Protein AF-A0A1Q8AJN5-F1 (afdb_monomer_lite)

pLDDT: mean 86.61, std 15.7, range [33.09, 98.5]

Foldseek 3Di:
DDDDDDDDDDDDDDDDDDDDDPDPPDPDPPPDPFDFQDDFDADQDPDFFKFKKWKAFLVCPDPPRIWIWIQTPSVRDTDTDPQRGWHQDPVQWIWTPDPPIAIAHPVQADDQWFQDPLLRHTHRHAPQQAEPNRQWGKFKAFDQVCQQWIKIWIAGPNHRDIDIDIDGADPQFSIWHFQGQYPQATWIFTHHPPFATWFIWGADHPPRDIDTQDTGGQFQGDDDQKTKHFDADPPAPAAAQAPPPGGAGFWIWIARSNPRDIFTQDGDHRWHKDFQAAAPVRFTWIKTHHNPPSLFIWIWGADGTPSPPIDTLDGRSKDWHDWDYAPQKTKTWIASDQQHWIAIWIAHPVPGIHGHHTDDPVHSRMTMTGRYYID

Structure (mmCIF, N/CA/C/O backbone):
data_AF-A0A1Q8AJN5-F1
#
_entry.id   AF-A0A1Q8AJN5-F1
#
loop_
_atom_site.group_PDB
_atom_site.id
_atom_site.type_symbol
_atom_site.label_atom_id
_atom_site.label_alt_id
_atom_site.label_comp_id
_atom_site.label_asym_id
_atom_site.label_entity_id
_atom_site.label_seq_id
_atom_site.pdbx_PDB_ins_code
_atom_site.Cartn_x
_atom_site.Cartn_y
_atom_site.Cartn_z
_atom_site.occupancy
_atom_site.B_iso_or_equiv
_atom_site.auth_seq_id
_atom_site.auth_comp_id
_atom_site.auth_asym_id
_atom_site.auth_atom_id
_atom_site.pdbx_PDB_model_num
ATOM 1 N N . MET A 1 1 ? 42.918 36.405 -14.622 1.00 39.34 1 MET A N 1
ATOM 2 C CA . MET A 1 1 ? 42.564 37.427 -15.635 1.00 39.34 1 MET A CA 1
ATOM 3 C C . MET A 1 1 ? 41.059 37.386 -15.846 1.00 39.34 1 MET A C 1
ATOM 5 O O . MET A 1 1 ? 40.535 36.369 -16.272 1.00 39.34 1 MET A O 1
ATOM 9 N N . ARG A 1 2 ? 40.369 38.448 -15.425 1.00 35.66 2 ARG A N 1
ATOM 10 C CA . ARG A 1 2 ? 38.905 38.578 -15.356 1.00 35.66 2 ARG A CA 1
ATOM 11 C C . ARG A 1 2 ? 38.422 39.165 -16.688 1.00 35.66 2 ARG A C 1
ATOM 13 O O . ARG A 1 2 ? 38.843 40.267 -17.024 1.00 35.66 2 ARG A O 1
ATOM 20 N N . ARG A 1 3 ? 37.593 38.452 -17.456 1.00 37.56 3 ARG A N 1
ATOM 21 C CA . ARG A 1 3 ? 36.969 38.988 -18.679 1.00 37.56 3 ARG A CA 1
ATOM 22 C C . ARG A 1 3 ? 35.510 39.324 -18.391 1.00 37.56 3 ARG A C 1
ATOM 24 O O . ARG A 1 3 ? 34.720 38.442 -18.084 1.00 37.56 3 ARG A O 1
ATOM 31 N N . TRP A 1 4 ? 35.204 40.614 -18.461 1.00 33.09 4 TRP A N 1
ATOM 32 C CA . TRP A 1 4 ? 33.855 41.164 -18.465 1.00 33.09 4 TRP A CA 1
ATOM 33 C C . TRP A 1 4 ? 33.330 41.140 -19.901 1.00 33.09 4 TRP A C 1
ATOM 35 O O . TRP A 1 4 ? 34.024 41.601 -20.806 1.00 33.09 4 TRP A O 1
ATOM 45 N N . VAL A 1 5 ? 32.122 40.620 -20.108 1.00 47.97 5 VAL A N 1
ATOM 46 C CA . VAL A 1 5 ? 31.377 40.772 -21.362 1.00 47.97 5 VAL A CA 1
ATOM 47 C C . VAL A 1 5 ? 30.181 41.663 -21.057 1.00 47.97 5 VAL A C 1
ATOM 49 O O . VAL A 1 5 ? 29.305 41.297 -20.279 1.00 47.97 5 VAL A O 1
ATOM 52 N N . VAL A 1 6 ? 30.199 42.861 -21.635 1.00 43.38 6 VAL A N 1
ATOM 53 C CA . VAL A 1 6 ? 29.082 43.808 -21.660 1.00 43.38 6 VAL A CA 1
ATOM 54 C C . VAL A 1 6 ? 28.280 43.502 -22.921 1.00 43.38 6 VAL A C 1
ATOM 56 O O . VAL A 1 6 ? 28.836 43.560 -24.017 1.00 43.38 6 VAL A O 1
ATOM 59 N N . LEU A 1 7 ? 26.997 43.166 -22.776 1.00 47.34 7 LEU A N 1
ATOM 60 C CA . LEU A 1 7 ? 26.078 42.999 -23.901 1.00 47.34 7 LEU A CA 1
ATOM 61 C C . LEU A 1 7 ? 25.104 44.182 -23.927 1.00 47.34 7 LEU A C 1
ATOM 63 O O . LEU A 1 7 ? 24.365 44.413 -22.971 1.00 47.34 7 LEU A O 1
ATOM 67 N N . ALA A 1 8 ? 25.154 44.951 -25.013 1.00 40.53 8 ALA A N 1
ATOM 68 C CA . ALA A 1 8 ? 24.313 46.113 -25.261 1.00 40.53 8 ALA A CA 1
ATOM 69 C C . ALA A 1 8 ? 22.962 45.690 -25.862 1.00 40.53 8 ALA A C 1
ATOM 71 O O . ALA A 1 8 ? 22.918 44.920 -26.821 1.00 40.53 8 ALA A O 1
ATOM 72 N N . PHE A 1 9 ? 21.868 46.226 -25.317 1.00 38.28 9 PHE A N 1
ATOM 73 C CA . PHE A 1 9 ? 20.521 46.094 -25.871 1.00 38.28 9 PHE A CA 1
ATOM 74 C C . PHE A 1 9 ? 20.292 47.155 -26.956 1.00 38.28 9 PHE A C 1
ATOM 76 O O . PHE A 1 9 ? 20.329 48.353 -26.680 1.00 38.28 9 PHE A O 1
ATOM 83 N N . LEU A 1 10 ? 20.034 46.708 -28.186 1.00 45.59 10 LEU A N 1
ATOM 84 C CA . LEU A 1 10 ? 19.569 47.531 -29.303 1.00 45.59 10 LEU A CA 1
ATOM 85 C C . LEU A 1 10 ? 18.046 47.381 -29.422 1.00 45.59 10 LEU A C 1
ATOM 87 O O . LEU A 1 10 ? 17.542 46.306 -29.737 1.00 45.59 10 LEU A O 1
ATOM 91 N N . LEU A 1 11 ? 17.323 48.468 -29.148 1.00 47.59 11 LEU A N 1
ATOM 92 C CA . LEU A 1 11 ? 15.886 48.598 -29.388 1.00 47.59 11 LEU A CA 1
ATOM 93 C C . LEU A 1 11 ? 15.656 48.968 -30.857 1.00 47.59 11 LEU A C 1
ATOM 95 O O . LEU A 1 11 ? 16.042 50.053 -31.289 1.00 47.59 11 LEU A O 1
ATOM 99 N N . VAL A 1 12 ? 14.995 48.087 -31.608 1.00 51.69 12 VAL A N 1
ATOM 100 C CA . VAL A 1 12 ? 14.448 48.391 -32.936 1.00 51.69 12 VAL A CA 1
ATOM 101 C C . VAL A 1 12 ? 12.930 48.331 -32.840 1.00 51.69 12 VAL A C 1
ATOM 103 O O . VAL A 1 12 ? 12.349 47.279 -32.583 1.00 51.69 12 VAL A O 1
ATOM 106 N N . ALA A 1 13 ? 12.297 49.488 -33.026 1.00 48.28 13 ALA A N 1
ATOM 107 C CA . ALA A 1 13 ? 10.861 49.623 -33.191 1.00 48.28 13 ALA A CA 1
ATOM 108 C C . ALA A 1 13 ? 10.512 49.517 -34.682 1.00 48.28 13 ALA A C 1
ATOM 110 O O . ALA A 1 13 ? 11.014 50.297 -35.490 1.00 48.28 13 ALA A O 1
ATOM 111 N N . CYS A 1 14 ? 9.608 48.603 -35.032 1.00 47.12 14 CYS A N 1
ATOM 112 C CA . CYS A 1 14 ? 8.891 48.633 -36.303 1.00 47.12 14 CYS A CA 1
ATOM 113 C C . CYS A 1 14 ? 7.391 48.520 -36.030 1.00 47.12 14 CYS A C 1
ATOM 115 O O . CYS A 1 14 ? 6.894 47.499 -35.562 1.00 47.12 14 CYS A O 1
ATOM 117 N N . SER A 1 15 ? 6.680 49.603 -36.328 1.00 47.88 15 SER A N 1
ATOM 118 C CA . SER A 1 15 ? 5.233 49.635 -36.506 1.00 47.88 15 SER A CA 1
ATOM 119 C C . SER A 1 15 ? 4.894 49.042 -37.871 1.00 47.88 15 SER A C 1
ATOM 121 O O . SER A 1 15 ? 5.516 49.438 -38.853 1.00 47.88 15 SER A O 1
ATOM 123 N N . GLN A 1 16 ? 3.888 48.168 -37.955 1.00 48.66 16 GLN A N 1
ATOM 124 C CA . GLN A 1 16 ? 3.083 47.997 -39.167 1.00 48.66 16 GLN A CA 1
ATOM 125 C C . GLN A 1 16 ? 1.765 47.281 -38.851 1.00 48.66 16 GLN A C 1
ATOM 127 O O . GLN A 1 16 ? 1.730 46.187 -38.295 1.00 48.66 16 GLN A O 1
ATOM 132 N N . THR A 1 17 ? 0.678 47.954 -39.208 1.00 49.34 17 THR A N 1
ATOM 133 C CA . THR A 1 17 ? -0.704 47.490 -39.229 1.00 49.34 17 THR A CA 1
ATOM 134 C C . THR A 1 17 ? -0.988 46.788 -40.555 1.00 49.34 17 THR A C 1
ATOM 136 O O . THR A 1 17 ? -0.866 47.400 -41.610 1.00 49.34 17 THR A O 1
ATOM 139 N N . THR A 1 18 ? -1.434 45.533 -40.520 1.00 43.59 18 THR A N 1
ATOM 140 C CA . THR A 1 18 ? -2.190 44.892 -41.612 1.00 43.59 18 THR A CA 1
ATOM 141 C C . THR A 1 18 ? -3.157 43.873 -41.010 1.00 43.59 18 THR A C 1
ATOM 143 O O . THR A 1 18 ? -2.801 43.116 -40.112 1.00 43.59 18 THR A O 1
ATOM 146 N N . GLY A 1 19 ? -4.421 43.938 -41.436 1.00 51.66 19 GLY A N 1
ATOM 147 C CA . GLY A 1 19 ? -5.524 43.158 -40.880 1.00 51.66 19 GLY A CA 1
ATOM 148 C C . GLY A 1 19 ? -5.425 41.668 -41.200 1.00 51.66 19 GLY A C 1
ATOM 149 O O . GLY A 1 19 ? -5.228 41.285 -42.352 1.00 51.66 19 GLY A O 1
ATOM 150 N N . SER A 1 20 ? -5.619 40.843 -40.174 1.00 47.47 20 SER A N 1
ATOM 151 C CA . SER A 1 20 ? -5.765 39.393 -40.305 1.00 47.47 20 SER A CA 1
ATOM 152 C C . SER A 1 20 ? -7.233 39.016 -40.541 1.00 47.47 20 SER A C 1
ATOM 154 O O . SER A 1 20 ? -8.120 39.614 -39.924 1.00 47.47 20 SER A O 1
ATOM 156 N N . PRO A 1 21 ? -7.521 38.017 -41.393 1.00 44.66 21 PRO A N 1
ATOM 157 C CA . PRO A 1 21 ? -8.871 37.500 -41.567 1.00 44.66 21 PRO A CA 1
ATOM 158 C C . PRO A 1 21 ? -9.331 36.809 -40.278 1.00 44.66 21 PRO A C 1
ATOM 160 O O . PRO A 1 21 ? -8.588 36.041 -39.665 1.00 44.66 21 PRO A O 1
ATOM 163 N N . VAL A 1 22 ? -10.569 37.079 -39.865 1.00 47.00 22 VAL A N 1
ATOM 164 C CA . VAL A 1 22 ? -11.229 36.381 -38.757 1.00 47.00 22 VAL A CA 1
ATOM 165 C C . VAL A 1 22 ? -11.448 34.932 -39.190 1.00 47.00 22 VAL A C 1
ATOM 167 O O . VAL A 1 22 ? -12.350 34.635 -39.971 1.00 47.00 22 VAL A O 1
ATOM 170 N N . ALA A 1 23 ? -10.591 34.027 -38.717 1.00 46.75 23 ALA A N 1
ATOM 171 C CA . ALA A 1 23 ? -10.811 32.595 -38.837 1.00 46.75 23 ALA A CA 1
ATOM 172 C C . ALA A 1 23 ? -12.087 32.237 -38.061 1.00 46.75 23 ALA A C 1
ATOM 174 O O . ALA A 1 23 ? -12.193 32.513 -36.865 1.00 46.75 23 ALA A O 1
ATOM 175 N N . GLY A 1 24 ? -13.068 31.652 -38.751 1.00 46.03 24 GLY A N 1
ATOM 176 C CA . GLY A 1 24 ? -14.279 31.138 -38.123 1.00 46.03 24 GLY A CA 1
ATOM 177 C C . GLY A 1 24 ? -13.908 30.115 -37.055 1.00 46.03 24 GLY A C 1
ATOM 178 O O . GLY A 1 24 ? -13.297 29.092 -37.361 1.00 46.03 24 GLY A O 1
ATOM 179 N N . ALA A 1 25 ? -14.262 30.406 -35.803 1.00 42.94 25 ALA A N 1
ATOM 180 C CA . ALA A 1 25 ? -14.127 29.477 -34.695 1.00 42.94 25 ALA A CA 1
ATOM 181 C C . ALA A 1 25 ? -14.938 28.216 -35.019 1.00 42.94 25 ALA A C 1
ATOM 183 O O . ALA A 1 25 ? -16.167 28.212 -34.962 1.00 42.94 25 ALA A O 1
ATOM 184 N N . THR A 1 26 ? -14.247 27.149 -35.414 1.00 42.12 26 THR A N 1
ATOM 185 C CA . THR A 1 26 ? -14.849 25.825 -35.519 1.00 42.12 26 THR A CA 1
ATOM 186 C C . THR A 1 26 ? -15.213 25.414 -34.099 1.00 42.12 26 THR A C 1
ATOM 188 O O . THR A 1 26 ? -14.339 25.362 -33.233 1.00 42.12 26 THR A O 1
ATOM 191 N N . ALA A 1 27 ? -16.506 25.220 -33.834 1.00 42.53 27 ALA A N 1
ATOM 192 C CA . ALA A 1 27 ? -16.988 24.815 -32.523 1.00 42.53 27 ALA A CA 1
ATOM 193 C C . ALA A 1 27 ? -16.223 23.564 -32.071 1.00 42.53 27 ALA A C 1
ATOM 195 O O . ALA A 1 27 ? -16.221 22.544 -32.762 1.00 42.53 27 ALA A O 1
ATOM 196 N N . SER A 1 28 ? -15.537 23.678 -30.932 1.00 45.34 28 SER A N 1
ATOM 197 C CA . SER A 1 28 ? -14.853 22.558 -30.292 1.00 45.34 28 SER A CA 1
ATOM 198 C C . SER A 1 28 ? -15.875 21.434 -30.082 1.00 45.34 28 SER A C 1
ATOM 200 O O . SER A 1 28 ? -16.988 21.736 -29.635 1.00 45.34 28 SER A O 1
ATOM 202 N N . PRO A 1 29 ? -15.567 20.168 -30.422 1.00 42.84 29 PRO A N 1
ATOM 203 C CA . PRO A 1 29 ? -16.519 19.080 -30.260 1.00 42.84 29 PRO A CA 1
ATOM 204 C C . PRO A 1 29 ? -16.960 19.031 -28.798 1.00 42.84 29 PRO A C 1
ATOM 206 O O . PRO A 1 29 ? -16.133 18.915 -27.891 1.00 42.84 29 PRO A O 1
ATOM 209 N N . ALA A 1 30 ? -18.267 19.172 -28.576 1.00 43.19 30 ALA A N 1
ATOM 210 C CA . ALA A 1 30 ? -18.857 19.055 -27.255 1.00 43.19 30 ALA A CA 1
ATOM 211 C C . ALA A 1 30 ? -18.450 17.697 -26.667 1.00 43.19 30 ALA A C 1
ATOM 213 O O . ALA A 1 30 ? -18.703 16.652 -27.272 1.00 43.19 30 ALA A O 1
ATOM 214 N N . GLN A 1 31 ? -17.782 17.712 -25.509 1.00 42.47 31 GLN A N 1
ATOM 215 C CA . GLN A 1 31 ? -17.536 16.501 -24.733 1.00 42.47 31 GLN A CA 1
ATOM 216 C C . GLN A 1 31 ? -18.888 15.827 -24.501 1.00 42.47 31 GLN A C 1
ATOM 218 O O . GLN A 1 31 ? -19.757 16.388 -23.836 1.00 42.47 31 GLN A O 1
ATOM 223 N N . SER A 1 32 ? -19.076 14.640 -25.081 1.00 45.75 32 SER A N 1
ATOM 224 C CA . SER A 1 32 ? -20.205 13.790 -24.717 1.00 45.75 32 SER A CA 1
ATOM 225 C C . SER A 1 32 ? -20.096 13.523 -23.221 1.00 45.75 32 SER A C 1
ATOM 227 O O . SER A 1 32 ? -19.063 13.038 -22.758 1.00 45.75 32 SER A O 1
ATOM 229 N N . ALA A 1 33 ? -21.119 13.919 -22.465 1.00 52.50 33 ALA A N 1
ATOM 230 C CA . ALA A 1 33 ? -21.170 13.666 -21.035 1.00 52.50 33 ALA A CA 1
ATOM 231 C C . ALA A 1 33 ? -21.051 12.153 -20.808 1.00 52.50 33 ALA A C 1
ATOM 233 O O . ALA A 1 33 ? -21.801 11.377 -21.404 1.00 52.50 33 ALA A O 1
ATOM 234 N N . ALA A 1 34 ? -20.083 11.737 -19.990 1.00 59.25 34 ALA A N 1
ATOM 235 C CA . ALA A 1 34 ? -19.948 10.340 -19.607 1.00 59.25 34 ALA A CA 1
ATOM 236 C C . ALA A 1 34 ? -21.242 9.886 -18.914 1.00 59.25 34 ALA A C 1
ATOM 238 O O . ALA A 1 34 ? -21.788 10.599 -18.069 1.00 59.25 34 ALA A O 1
ATOM 239 N N . THR A 1 35 ? -21.749 8.712 -19.287 1.00 61.75 35 THR A N 1
ATOM 240 C CA . THR A 1 35 ? -22.873 8.086 -18.586 1.00 61.75 35 THR A CA 1
ATOM 241 C C . THR A 1 35 ? -22.495 7.845 -17.123 1.00 61.75 35 THR A C 1
ATOM 243 O O . THR A 1 35 ? -21.385 7.366 -16.878 1.00 61.75 35 THR A O 1
ATOM 246 N N . PRO A 1 36 ? -23.382 8.143 -16.153 1.00 69.06 36 PRO A N 1
ATOM 247 C CA . PRO A 1 36 ? -23.098 7.909 -14.743 1.00 69.06 36 PRO A CA 1
ATOM 248 C C . PRO A 1 36 ? -22.758 6.439 -14.496 1.00 69.06 36 PRO A C 1
ATOM 250 O O . PRO A 1 36 ? -23.479 5.553 -14.954 1.00 69.06 36 PRO A O 1
ATOM 253 N N . ILE A 1 37 ? -21.676 6.191 -13.762 1.00 74.31 37 ILE A N 1
ATOM 254 C CA . ILE A 1 37 ? -21.300 4.848 -13.322 1.00 74.31 37 ILE A CA 1
ATOM 255 C C . ILE A 1 37 ? -22.225 4.476 -12.156 1.00 74.31 37 ILE A C 1
ATOM 257 O O . ILE A 1 37 ? -22.200 5.175 -11.137 1.00 74.31 37 ILE A O 1
ATOM 261 N N . PRO A 1 38 ? -23.076 3.442 -12.288 1.00 81.75 38 PRO A N 1
ATOM 262 C CA . PRO A 1 38 ? -23.959 3.039 -11.206 1.00 81.75 38 PRO A CA 1
ATOM 263 C C . PRO A 1 38 ? -23.156 2.401 -10.069 1.00 81.75 38 PRO A C 1
ATOM 265 O O . PRO A 1 38 ? -22.203 1.655 -10.295 1.00 81.75 38 PRO A O 1
ATOM 268 N N . ASP A 1 39 ? -23.567 2.694 -8.839 1.00 87.56 39 ASP A N 1
ATOM 269 C CA . ASP A 1 39 ? -23.047 2.036 -7.643 1.00 87.56 39 ASP A CA 1
ATOM 270 C C . ASP A 1 39 ? -23.682 0.643 -7.458 1.00 87.56 39 ASP A C 1
ATOM 272 O O . ASP A 1 39 ? -24.768 0.369 -7.980 1.00 87.56 39 ASP A O 1
ATOM 276 N N . LEU A 1 40 ? -23.025 -0.236 -6.700 1.00 91.38 40 LEU A N 1
ATOM 277 C CA . LEU A 1 40 ? -23.569 -1.541 -6.333 1.00 91.38 40 LEU A CA 1
ATOM 278 C C . LEU A 1 40 ? -24.651 -1.402 -5.247 1.00 91.38 40 LEU A C 1
ATOM 280 O O . LEU A 1 40 ? -24.518 -0.580 -4.332 1.00 91.38 40 LEU A O 1
ATOM 284 N N . PRO A 1 41 ? -25.715 -2.226 -5.293 1.00 93.25 41 PRO A N 1
ATOM 285 C CA . PRO A 1 41 ? -26.708 -2.252 -4.229 1.00 93.25 41 PRO A CA 1
ATOM 286 C C . PRO A 1 41 ? -26.070 -2.698 -2.908 1.00 93.25 41 PRO A C 1
ATOM 288 O O . PRO A 1 41 ? -25.237 -3.609 -2.872 1.00 93.25 41 PRO A O 1
ATOM 291 N N . LEU A 1 42 ? -26.487 -2.063 -1.810 1.00 94.75 42 LEU A N 1
ATOM 292 C CA . LEU A 1 42 ? -26.051 -2.449 -0.472 1.00 94.75 42 LEU A CA 1
ATOM 293 C C . LEU A 1 42 ? -26.532 -3.872 -0.166 1.00 94.75 42 LEU A C 1
ATOM 295 O O . LEU A 1 42 ? -27.715 -4.181 -0.306 1.00 94.75 42 LEU A O 1
ATOM 299 N N . THR A 1 43 ? -25.606 -4.722 0.261 1.00 96.25 43 THR A N 1
ATOM 300 C CA . THR A 1 43 ? -25.849 -6.130 0.550 1.00 96.25 43 THR A CA 1
ATOM 301 C C . THR A 1 43 ? -25.578 -6.420 2.017 1.00 96.25 43 THR A C 1
ATOM 303 O O . THR A 1 43 ? -24.516 -6.085 2.540 1.00 96.25 43 THR A O 1
ATOM 306 N N . ASN A 1 44 ? -26.532 -7.082 2.670 1.00 94.00 44 ASN A N 1
ATOM 307 C CA . ASN A 1 44 ? -26.323 -7.627 4.005 1.00 94.00 44 ASN A CA 1
ATOM 308 C C . ASN A 1 44 ? -25.456 -8.879 3.907 1.00 94.00 44 ASN A C 1
ATOM 310 O O . ASN A 1 44 ? -25.719 -9.762 3.090 1.00 94.00 44 ASN A O 1
ATOM 314 N N . VAL A 1 45 ? -24.450 -8.959 4.766 1.00 93.12 45 VAL A N 1
ATOM 315 C CA . VAL A 1 45 ? -23.538 -10.097 4.844 1.00 93.12 45 VAL A CA 1
ATOM 316 C C . VAL A 1 45 ? -23.771 -10.867 6.133 1.00 93.12 45 VAL A C 1
ATOM 318 O O . VAL A 1 45 ? -23.904 -10.270 7.199 1.00 93.12 45 VAL A O 1
ATOM 321 N N . ASP A 1 46 ? -23.792 -12.194 6.036 1.00 89.69 46 ASP A N 1
ATOM 322 C CA . ASP A 1 46 ? -23.912 -13.098 7.185 1.00 89.69 46 ASP A CA 1
ATOM 323 C C . ASP A 1 46 ? -22.529 -13.397 7.779 1.00 89.69 46 ASP A C 1
ATOM 325 O O . ASP A 1 46 ? -22.047 -14.527 7.820 1.00 89.69 46 ASP A O 1
ATOM 329 N N . LEU A 1 47 ? -21.822 -12.330 8.147 1.00 91.44 47 LEU A N 1
ATOM 330 C CA . LEU A 1 47 ? -20.530 -12.403 8.814 1.00 91.44 47 LEU A CA 1
ATOM 331 C C . LEU A 1 47 ? -20.556 -11.498 10.044 1.00 91.44 47 LEU A C 1
ATOM 333 O O . LEU A 1 47 ? -21.061 -10.377 10.002 1.00 91.44 47 LEU A O 1
ATOM 337 N N . SER A 1 48 ? -20.008 -12.001 11.147 1.00 95.38 48 SER A N 1
ATOM 338 C CA . SER A 1 48 ? -19.893 -11.270 12.406 1.00 95.38 48 SER A CA 1
ATOM 339 C C . SER A 1 48 ? -18.435 -10.925 12.640 1.00 95.38 48 SER A C 1
ATOM 341 O O . SER A 1 48 ? -17.654 -11.797 13.017 1.00 95.38 48 SER A O 1
ATOM 343 N N . CYS A 1 49 ? -18.064 -9.671 12.404 1.00 95.25 49 CYS A N 1
ATOM 344 C CA . CYS A 1 49 ? -16.708 -9.204 12.663 1.00 95.25 49 CYS A CA 1
ATOM 345 C C . CYS A 1 49 ? -16.632 -7.681 12.755 1.00 95.25 49 CYS A C 1
ATOM 347 O O . CYS A 1 49 ? -17.567 -6.957 12.391 1.00 95.25 49 CYS A O 1
ATOM 349 N N . ARG A 1 50 ? -15.489 -7.200 13.241 1.00 96.75 50 ARG A N 1
ATOM 350 C CA . ARG A 1 50 ? -15.170 -5.778 13.354 1.00 96.75 50 ARG A CA 1
ATOM 351 C C . ARG A 1 50 ? -14.046 -5.424 12.381 1.00 96.75 50 ARG A C 1
ATOM 353 O O . ARG A 1 50 ? -12.914 -5.866 12.564 1.00 96.75 50 ARG A O 1
ATOM 360 N N . LEU A 1 51 ? -14.357 -4.627 11.361 1.00 97.62 51 LEU A N 1
ATOM 361 C CA . LEU A 1 51 ? -13.413 -4.193 10.332 1.00 97.62 51 LEU A CA 1
ATOM 362 C C . LEU A 1 51 ? -12.821 -2.823 10.694 1.00 97.62 51 LEU A C 1
ATOM 364 O O . LEU A 1 51 ? -13.593 -1.868 10.818 1.00 97.62 51 LEU A O 1
ATOM 368 N N . PRO A 1 52 ? -11.492 -2.68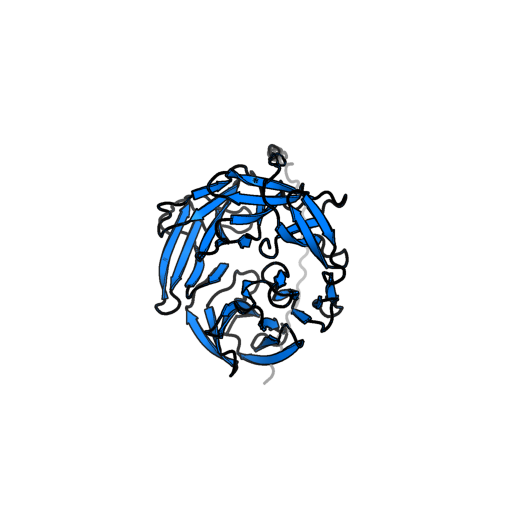7 10.838 1.00 97.75 52 PRO A N 1
ATOM 369 C CA . PRO A 1 52 ? -10.856 -1.384 10.978 1.00 97.75 52 PRO A CA 1
ATOM 370 C C . PRO A 1 52 ? -10.969 -0.575 9.686 1.00 97.75 52 PRO A C 1
ATOM 372 O O . PRO A 1 52 ? -10.685 -1.076 8.595 1.00 97.75 52 PRO A O 1
ATOM 375 N N . VAL A 1 53 ? -11.365 0.686 9.815 1.00 96.56 53 VAL A N 1
ATOM 376 C CA . VAL A 1 53 ? -11.542 1.610 8.693 1.00 96.56 53 VAL A CA 1
ATOM 377 C C . VAL A 1 53 ? -10.960 2.976 9.022 1.00 96.56 53 VAL A C 1
ATOM 379 O O . VAL A 1 53 ? -10.928 3.383 10.182 1.00 96.56 53 VAL A O 1
ATOM 382 N N . ILE A 1 54 ? -10.544 3.698 7.992 1.00 93.69 54 ILE A N 1
ATOM 383 C CA . ILE A 1 54 ? -10.196 5.112 8.080 1.00 93.69 54 ILE A CA 1
ATOM 384 C C . ILE A 1 54 ? -11.169 5.915 7.242 1.00 93.69 54 ILE A C 1
ATOM 386 O O . ILE A 1 54 ? -11.420 5.584 6.086 1.00 93.69 54 ILE A O 1
ATOM 390 N N . ASP A 1 55 ? -11.679 6.978 7.848 1.00 91.44 55 ASP A N 1
ATOM 391 C CA . ASP A 1 55 ? -12.274 8.112 7.161 1.00 91.44 55 ASP A CA 1
ATOM 392 C C . ASP A 1 55 ? -11.179 9.153 6.907 1.00 91.44 55 ASP A C 1
ATOM 394 O O . ASP A 1 55 ? -10.489 9.578 7.839 1.00 91.44 55 ASP A O 1
ATOM 398 N N . SER A 1 56 ? -10.978 9.535 5.650 1.00 87.00 56 SER A N 1
ATOM 399 C CA . SER A 1 56 ? -9.989 10.539 5.271 1.00 87.00 56 SER A CA 1
ATOM 400 C C . SER A 1 56 ? -10.570 11.572 4.321 1.00 87.00 56 SER A C 1
ATOM 402 O O . SER A 1 56 ? -11.457 11.296 3.514 1.00 87.00 56 SER A O 1
ATOM 404 N N . SER A 1 57 ? -10.055 12.795 4.426 1.00 76.50 57 SER A N 1
ATOM 405 C CA . SER A 1 57 ? -10.463 13.903 3.570 1.00 76.50 57 SER A CA 1
ATOM 406 C C . SER A 1 57 ? -9.528 14.033 2.370 1.00 76.50 57 SER A C 1
ATOM 408 O O . SER A 1 57 ? -8.333 14.297 2.524 1.00 76.50 57 SER A O 1
ATOM 410 N N . ASN A 1 58 ? -10.080 13.939 1.159 1.00 65.81 58 ASN A N 1
ATOM 411 C CA . ASN A 1 58 ? -9.342 14.155 -0.088 1.00 65.81 58 ASN A CA 1
ATOM 412 C C . ASN A 1 58 ? -8.901 15.611 -0.281 1.00 65.81 58 ASN A C 1
ATOM 414 O O . ASN A 1 58 ? -8.038 15.883 -1.115 1.00 65.81 58 ASN A O 1
ATOM 418 N N . SER A 1 59 ? -9.483 16.562 0.460 1.00 60.31 59 SER A N 1
ATOM 419 C CA . SER A 1 59 ? -9.065 17.965 0.399 1.00 60.31 59 SER A CA 1
ATOM 420 C C . SER A 1 59 ? -7.798 18.222 1.218 1.00 60.31 59 SER A C 1
ATOM 422 O O . SER A 1 59 ? -7.104 19.203 0.966 1.00 60.31 59 SER A O 1
ATOM 424 N N . GLY A 1 60 ? -7.478 17.352 2.187 1.00 55.28 60 GLY A N 1
ATOM 425 C CA . GLY A 1 60 ? -6.366 17.543 3.121 1.00 55.28 60 GLY A CA 1
ATOM 426 C C . GLY A 1 60 ? -6.514 18.768 4.033 1.00 55.28 60 GLY A C 1
ATOM 427 O O . GLY A 1 60 ? -5.557 19.112 4.724 1.00 55.28 60 GLY A O 1
ATOM 428 N N . ILE A 1 61 ? -7.680 19.427 4.016 1.00 54.62 61 ILE A N 1
ATOM 429 C CA . ILE A 1 61 ? -7.965 20.670 4.747 1.00 54.62 61 ILE A CA 1
ATOM 430 C C . ILE A 1 61 ? -8.621 20.381 6.106 1.00 54.62 61 ILE A C 1
ATOM 432 O O . ILE A 1 61 ? -8.430 21.153 7.043 1.00 54.62 61 ILE A O 1
ATOM 436 N N . ASP A 1 62 ? -9.344 19.266 6.240 1.00 57.06 62 ASP A N 1
ATOM 437 C CA . ASP A 1 62 ? -10.086 18.929 7.459 1.00 57.06 62 ASP A CA 1
ATOM 438 C C . ASP A 1 62 ? -9.229 18.075 8.420 1.00 57.06 62 ASP A C 1
ATOM 440 O O . ASP A 1 62 ? -8.809 16.979 8.044 1.00 57.06 62 ASP A O 1
ATOM 444 N N . PRO A 1 63 ? -8.960 18.534 9.661 1.00 59.72 63 PRO A N 1
ATOM 445 C CA . PRO A 1 63 ? -8.340 17.716 10.702 1.00 59.72 63 PRO A CA 1
ATOM 446 C C . PRO A 1 63 ? -9.374 16.875 11.499 1.00 59.72 63 PRO A C 1
ATOM 448 O O . PRO A 1 63 ? -10.466 17.376 11.782 1.00 59.72 63 PRO A O 1
ATOM 451 N N . PRO A 1 64 ? -9.020 15.651 11.956 1.00 57.59 64 PRO A N 1
ATOM 452 C CA . PRO A 1 64 ? -7.773 14.952 11.654 1.00 57.59 64 PRO A CA 1
ATOM 453 C C . PRO A 1 64 ? -7.741 14.516 10.185 1.00 57.59 64 PRO A C 1
ATOM 455 O O . PRO A 1 64 ? -8.774 14.223 9.591 1.00 57.59 64 PRO A O 1
ATOM 458 N N . LEU A 1 65 ? -6.536 14.469 9.613 1.00 80.00 65 LEU A N 1
ATOM 459 C CA . LEU A 1 65 ? -6.340 14.055 8.221 1.00 80.00 65 LEU A CA 1
ATOM 460 C C . LEU A 1 65 ? -6.858 12.627 7.990 1.00 80.00 65 LEU A C 1
ATOM 462 O O . LEU A 1 65 ? -7.377 12.317 6.918 1.00 80.00 65 LEU A O 1
ATOM 466 N N . PHE A 1 66 ? -6.725 11.788 9.019 1.00 88.75 66 PHE A N 1
ATOM 467 C CA . PHE A 1 66 ? -7.306 10.458 9.082 1.00 88.75 66 PHE A CA 1
ATOM 468 C C . PHE A 1 66 ? -8.020 10.270 10.423 1.00 88.75 66 PHE A C 1
ATOM 470 O O . PHE A 1 66 ? -7.438 10.515 11.484 1.00 88.75 66 PHE A O 1
ATOM 477 N N . ALA A 1 67 ? -9.266 9.808 10.372 1.00 92.62 67 ALA A N 1
ATOM 478 C CA . ALA A 1 67 ? -10.057 9.407 11.525 1.00 92.62 67 ALA A CA 1
ATOM 479 C C . ALA A 1 67 ? -10.287 7.892 11.484 1.00 92.62 67 ALA A C 1
ATOM 481 O O . ALA A 1 67 ? -11.066 7.379 10.680 1.00 92.62 67 ALA A O 1
ATOM 482 N N . GLY A 1 68 ? -9.587 7.171 12.355 1.00 95.31 68 GLY A N 1
ATOM 483 C CA . GLY A 1 68 ? -9.762 5.738 12.537 1.00 95.31 68 GLY A CA 1
ATOM 484 C C . GLY A 1 68 ? -11.086 5.385 13.217 1.00 95.31 68 GLY A C 1
ATOM 485 O O . GLY A 1 68 ? -11.577 6.082 14.108 1.00 95.31 68 GLY A O 1
ATOM 486 N N . GLY A 1 69 ? -11.664 4.263 12.813 1.00 96.69 69 GLY A N 1
ATOM 487 C CA . GLY A 1 69 ? -12.864 3.696 13.405 1.00 96.69 69 GLY A CA 1
ATOM 488 C C . GLY A 1 69 ? -13.051 2.243 13.003 1.00 96.69 69 GLY A C 1
ATOM 489 O O . GLY A 1 69 ? -12.154 1.597 12.461 1.00 96.69 69 GLY A O 1
ATOM 490 N N . PHE A 1 70 ? -14.236 1.715 13.286 1.00 97.88 70 PHE A N 1
ATOM 491 C CA . PHE A 1 70 ? -14.559 0.325 13.005 1.00 97.88 70 PHE A CA 1
ATOM 492 C C . PHE A 1 70 ? -15.974 0.171 12.473 1.00 97.88 70 PHE A C 1
ATOM 494 O O . PHE A 1 70 ? -16.917 0.681 13.076 1.00 97.88 70 PHE A O 1
ATOM 501 N N . VAL A 1 71 ? -16.133 -0.599 11.399 1.00 97.38 71 VAL A N 1
ATOM 502 C CA . VAL A 1 71 ? -17.443 -1.072 10.942 1.00 97.38 71 VAL A CA 1
ATOM 503 C C . VAL A 1 71 ? -17.704 -2.443 11.556 1.00 97.38 71 VAL A C 1
ATOM 505 O O . VAL A 1 71 ? -16.915 -3.368 11.377 1.00 97.38 71 VAL A O 1
ATOM 508 N N . THR A 1 72 ? -18.801 -2.577 12.298 1.00 97.50 72 THR A N 1
ATOM 509 C CA . THR A 1 72 ? -19.220 -3.858 12.886 1.00 97.50 72 THR A CA 1
ATOM 510 C C . THR A 1 72 ? -20.286 -4.512 12.015 1.00 97.50 72 THR A C 1
ATOM 512 O O . THR A 1 72 ? -21.344 -3.924 11.786 1.00 97.50 72 THR A O 1
ATOM 515 N N . PHE A 1 73 ? -20.026 -5.735 11.562 1.00 96.56 73 PHE A N 1
ATOM 516 C CA . PHE A 1 73 ? -20.961 -6.583 10.820 1.00 96.56 73 PHE A CA 1
ATOM 517 C C . PHE A 1 73 ? -21.622 -7.616 11.751 1.00 96.56 73 PHE A C 1
ATOM 519 O O . PHE A 1 73 ? -21.001 -8.006 12.742 1.00 96.56 73 PHE A O 1
ATOM 526 N N . PRO A 1 74 ? -22.875 -8.039 11.483 1.00 95.94 74 PRO A N 1
ATOM 527 C CA . PRO A 1 74 ? -23.694 -7.731 10.300 1.00 95.94 74 PRO A CA 1
ATOM 528 C C . PRO A 1 74 ? -24.438 -6.387 10.376 1.00 95.94 74 PRO A C 1
ATOM 530 O O . PRO A 1 74 ? -25.087 -5.995 9.414 1.00 95.94 74 PRO A O 1
ATOM 533 N N . ALA A 1 75 ? -24.342 -5.661 11.496 1.00 94.31 75 ALA A N 1
ATOM 534 C CA . ALA A 1 75 ? -25.060 -4.399 11.704 1.00 94.31 75 ALA A CA 1
ATOM 535 C C . ALA A 1 75 ? -24.677 -3.280 10.714 1.00 94.31 75 ALA A C 1
ATOM 537 O O . ALA A 1 75 ? -25.402 -2.293 10.618 1.00 94.31 75 ALA A O 1
ATOM 538 N N . ALA A 1 76 ? -23.539 -3.417 10.021 1.00 94.06 76 ALA A N 1
ATOM 539 C CA . ALA A 1 76 ? -22.961 -2.413 9.131 1.00 94.06 76 ALA A CA 1
ATOM 540 C C . ALA A 1 76 ? -22.886 -1.029 9.807 1.00 94.06 76 ALA A C 1
ATOM 542 O O . ALA A 1 76 ? -23.204 -0.003 9.210 1.00 94.06 76 ALA A O 1
ATOM 543 N N . ALA A 1 77 ? -22.487 -1.012 11.083 1.00 94.81 77 ALA A N 1
ATOM 544 C CA . ALA A 1 77 ? -22.467 0.188 11.911 1.00 94.81 77 ALA A CA 1
ATOM 545 C C . ALA A 1 77 ? -21.034 0.691 12.110 1.00 94.81 77 ALA A C 1
ATOM 547 O O . ALA A 1 77 ? -20.184 -0.048 12.614 1.00 94.81 77 ALA A O 1
ATOM 548 N N . LEU A 1 78 ? -20.782 1.949 11.738 1.00 95.44 78 LEU A N 1
ATOM 549 C CA . LEU A 1 78 ? -19.510 2.633 11.972 1.00 95.44 78 LEU A CA 1
ATOM 550 C C . LEU A 1 78 ? -19.455 3.195 13.396 1.00 95.44 78 LEU A C 1
ATOM 552 O O . LEU A 1 78 ? -20.289 4.012 13.782 1.00 95.44 78 LEU A O 1
ATOM 556 N N . ALA A 1 79 ? -18.430 2.802 14.145 1.00 96.56 79 ALA A N 1
ATOM 557 C CA . ALA A 1 79 ? -18.069 3.369 15.435 1.00 96.56 79 ALA A CA 1
ATOM 558 C C . ALA A 1 79 ? -16.692 4.051 15.325 1.00 96.56 79 ALA A C 1
ATOM 560 O O . ALA A 1 79 ? -15.702 3.352 15.083 1.00 96.56 79 ALA A O 1
ATOM 561 N N . PRO A 1 80 ? -16.600 5.385 15.490 1.00 95.44 80 PRO A N 1
ATOM 562 C CA . PRO A 1 80 ? -15.316 6.079 15.567 1.00 95.44 80 PRO A CA 1
ATOM 563 C C . PRO A 1 80 ? -14.462 5.553 16.724 1.00 95.44 80 PRO A C 1
ATOM 565 O O . PRO A 1 80 ? -14.992 5.197 17.779 1.00 95.44 80 PRO A O 1
ATOM 568 N N . ASP A 1 81 ? -13.143 5.536 16.547 1.00 96.44 81 ASP A N 1
ATOM 569 C CA . ASP A 1 81 ? -12.195 5.250 17.619 1.00 96.44 81 ASP A CA 1
ATOM 570 C C . ASP A 1 81 ? -11.559 6.553 18.104 1.00 96.44 81 ASP A C 1
ATOM 572 O O . ASP A 1 81 ? -10.905 7.260 17.340 1.00 96.44 81 ASP A O 1
ATOM 576 N N . SER A 1 82 ? -11.701 6.864 19.393 1.00 94.38 82 SER A N 1
ATOM 577 C CA . SER A 1 82 ? -11.064 8.041 19.993 1.00 94.38 82 SER A CA 1
ATOM 578 C C . SER A 1 82 ? -9.533 7.996 19.937 1.00 94.38 82 SER A C 1
ATOM 580 O O . SER A 1 82 ? -8.895 9.036 20.034 1.00 94.38 82 SER A O 1
ATOM 582 N N . ALA A 1 83 ? -8.936 6.809 19.791 1.00 95.25 83 ALA A N 1
ATOM 583 C CA . ALA A 1 83 ? -7.498 6.632 19.589 1.00 95.25 83 ALA A CA 1
ATOM 584 C C . ALA A 1 83 ? -7.087 6.660 18.101 1.00 95.25 83 ALA A C 1
ATOM 586 O O . ALA A 1 83 ? -5.899 6.554 17.796 1.00 95.25 83 ALA A O 1
ATOM 587 N N . GLY A 1 84 ? -8.057 6.776 17.185 1.00 94.88 84 GLY A N 1
ATOM 588 C CA . GLY A 1 84 ? -7.891 6.636 15.737 1.00 94.88 84 GLY A CA 1
ATOM 589 C C . GLY A 1 84 ? -7.417 7.865 14.985 1.00 94.88 84 GLY A C 1
ATOM 590 O O . GLY A 1 84 ? -7.206 7.783 13.777 1.00 94.88 84 GLY A O 1
ATOM 591 N N . GLY A 1 85 ? -7.256 9.003 15.654 1.00 93.50 85 GLY A N 1
ATOM 592 C CA . GLY A 1 85 ? -6.818 10.220 14.985 1.00 93.50 85 GLY A CA 1
ATOM 593 C C . GLY A 1 85 ? -5.355 10.147 14.543 1.00 93.50 85 GLY A C 1
ATOM 594 O O . GLY A 1 85 ? -4.465 9.869 15.351 1.00 93.50 85 GLY A O 1
ATOM 595 N N . VAL A 1 86 ? -5.105 10.460 13.269 1.00 92.56 86 VAL A N 1
ATOM 596 C CA . VAL A 1 86 ? -3.771 10.779 12.743 1.00 92.56 86 VAL A CA 1
ATOM 597 C C . VAL A 1 86 ? -3.803 12.190 12.161 1.00 92.56 86 VAL A C 1
ATOM 599 O O . VAL A 1 86 ? -4.601 12.509 11.274 1.00 92.56 86 VAL A O 1
ATOM 602 N N . ARG A 1 87 ? -2.945 13.062 12.688 1.00 89.88 87 ARG A N 1
ATOM 603 C CA . ARG A 1 87 ? -2.907 14.492 12.364 1.00 89.88 87 ARG A CA 1
ATOM 604 C C . ARG A 1 87 ? -1.673 14.838 11.559 1.00 89.88 87 ARG A C 1
ATOM 606 O O . ARG A 1 87 ? -0.635 14.209 11.709 1.00 89.88 87 ARG A O 1
ATOM 613 N N . LEU A 1 88 ? -1.791 15.885 10.752 1.00 86.56 88 LEU A N 1
ATOM 614 C CA . LEU A 1 88 ? -0.640 16.545 10.158 1.00 86.56 88 LEU A CA 1
ATOM 615 C C . LEU A 1 88 ? -0.116 17.595 11.146 1.00 86.56 88 LEU A C 1
ATOM 617 O O . LEU A 1 88 ? -0.842 18.518 11.516 1.00 86.56 88 LEU A O 1
ATOM 621 N N . GLY A 1 89 ? 1.121 17.435 11.597 1.00 81.31 89 GLY A N 1
ATOM 622 C CA . GLY A 1 89 ? 1.839 18.419 12.394 1.00 81.31 89 GLY A CA 1
ATOM 623 C C . GLY A 1 89 ? 2.261 19.631 11.562 1.00 81.31 89 GLY A C 1
ATOM 624 O O . GLY A 1 89 ? 2.278 19.595 10.332 1.00 81.31 89 GLY A O 1
ATOM 625 N N . SER A 1 90 ? 2.663 20.710 12.237 1.00 77.88 90 SER A N 1
ATOM 626 C CA . SER A 1 90 ? 3.121 21.954 11.591 1.00 77.88 90 SER A CA 1
ATOM 627 C C . SER A 1 90 ? 4.318 21.764 10.658 1.00 77.88 90 SER A C 1
ATOM 629 O O . SER A 1 90 ? 4.519 22.563 9.750 1.00 77.88 90 SER A O 1
ATOM 631 N N . ASN A 1 91 ? 5.105 20.711 10.886 1.00 77.94 91 ASN A N 1
ATOM 632 C CA . ASN A 1 91 ? 6.317 20.413 10.130 1.00 77.94 91 ASN A CA 1
ATOM 633 C C . ASN A 1 91 ? 6.053 19.486 8.931 1.00 77.94 91 ASN A C 1
ATOM 635 O O . ASN A 1 91 ? 6.993 19.125 8.236 1.00 77.94 91 ASN A O 1
ATOM 639 N N . GLY A 1 92 ? 4.795 19.097 8.686 1.00 80.31 92 GLY A N 1
ATOM 640 C CA . GLY A 1 92 ? 4.429 18.149 7.629 1.00 80.31 92 GLY A CA 1
ATOM 641 C C . GLY A 1 92 ? 4.451 16.674 8.050 1.00 80.31 92 GLY A C 1
ATOM 642 O O . GLY A 1 92 ? 4.044 15.823 7.261 1.00 80.31 92 GLY A O 1
ATOM 643 N N . ASP A 1 93 ? 4.845 16.373 9.289 1.00 87.19 93 ASP A N 1
ATOM 644 C CA . ASP A 1 93 ? 4.838 15.012 9.838 1.00 87.19 93 ASP A CA 1
ATOM 645 C C . ASP A 1 93 ? 3.418 14.546 10.182 1.00 87.19 93 ASP A C 1
ATOM 647 O O . ASP A 1 93 ? 2.590 15.315 10.670 1.00 87.19 93 ASP A O 1
ATOM 651 N N . LEU A 1 94 ? 3.143 13.263 9.988 1.00 90.75 94 LEU A N 1
ATOM 652 C CA . LEU A 1 94 ? 1.957 12.583 10.489 1.00 90.75 94 LEU A CA 1
ATOM 653 C C . LEU A 1 94 ? 2.190 12.105 11.918 1.00 90.75 94 LEU A C 1
ATOM 655 O O . LEU A 1 94 ? 3.196 11.457 12.191 1.00 90.75 94 LEU A O 1
ATOM 659 N N . THR A 1 95 ? 1.245 12.374 12.818 1.00 93.56 95 THR A N 1
ATOM 660 C CA . THR A 1 95 ? 1.318 11.940 14.218 1.00 93.56 95 THR A CA 1
ATOM 661 C C . THR A 1 95 ? 0.032 11.283 14.690 1.00 93.56 95 THR A C 1
ATOM 663 O O . THR A 1 95 ? -1.066 11.738 14.368 1.00 93.56 95 THR A O 1
ATOM 666 N N . THR A 1 96 ? 0.149 10.206 15.469 1.00 95.50 96 THR A N 1
ATOM 667 C CA . THR A 1 96 ? -1.016 9.569 16.105 1.00 95.50 96 THR A CA 1
ATOM 668 C C . THR A 1 96 ? -1.456 10.339 17.347 1.00 95.50 96 THR A C 1
ATOM 670 O O . THR A 1 96 ? -0.623 10.767 18.144 1.00 95.50 96 THR A O 1
ATOM 673 N N . GLU A 1 97 ? -2.763 10.439 17.580 1.00 93.50 97 GLU A N 1
ATOM 674 C CA . GLU A 1 97 ? -3.314 11.047 18.801 1.00 93.50 97 GLU A CA 1
ATOM 675 C C . GLU A 1 97 ? -3.111 10.167 20.045 1.00 93.50 97 GLU A C 1
ATOM 677 O O . GLU A 1 97 ? -2.951 10.675 21.156 1.00 93.50 97 GLU A O 1
ATOM 682 N N . ALA A 1 98 ? -3.086 8.843 19.869 1.00 94.88 98 ALA A N 1
ATOM 683 C CA . ALA A 1 98 ? -2.865 7.899 20.956 1.00 94.88 98 ALA A CA 1
ATOM 684 C C . ALA A 1 98 ? -1.407 7.898 21.446 1.00 94.88 98 ALA A C 1
ATOM 686 O O . ALA A 1 98 ? -0.466 8.034 20.660 1.00 94.88 98 ALA A O 1
ATOM 687 N N . SER A 1 99 ? -1.230 7.681 22.753 1.00 94.25 99 SER A N 1
ATOM 688 C CA . SER A 1 99 ? 0.083 7.491 23.378 1.00 94.25 99 SER A CA 1
ATOM 689 C C . SER A 1 99 ? 0.532 6.017 23.351 1.00 94.25 99 SER A C 1
ATOM 691 O O . SER A 1 99 ? -0.307 5.137 23.546 1.00 94.25 99 SER A O 1
ATOM 693 N N . PRO A 1 100 ? 1.840 5.736 23.186 1.00 96.25 100 PRO A N 1
ATOM 694 C CA . PRO A 1 100 ? 2.884 6.708 22.857 1.00 96.25 100 PRO A CA 1
ATOM 695 C C . PRO A 1 100 ? 2.736 7.204 21.411 1.00 96.25 100 PRO A C 1
ATOM 697 O O . PRO A 1 100 ? 2.359 6.427 20.534 1.00 96.25 100 PRO A O 1
ATOM 700 N N . THR A 1 101 ? 2.997 8.489 21.168 1.00 96.25 101 THR A N 1
ATOM 701 C CA . THR A 1 101 ? 2.825 9.112 19.846 1.00 96.25 101 THR A CA 1
ATOM 702 C C . THR A 1 101 ? 3.789 8.506 18.831 1.00 96.25 101 THR A C 1
ATOM 704 O O . THR A 1 101 ? 4.990 8.445 19.072 1.00 96.25 101 THR A O 1
ATOM 707 N N . LEU A 1 102 ? 3.251 8.060 17.698 1.00 96.94 102 LEU A N 1
ATOM 708 C CA . LEU A 1 102 ? 4.023 7.586 16.552 1.00 96.94 102 LEU A CA 1
ATOM 709 C C . LEU A 1 102 ? 4.079 8.666 15.479 1.00 96.94 102 LEU A C 1
ATOM 711 O O . LEU A 1 102 ? 3.149 9.466 15.362 1.00 96.94 102 LEU A O 1
ATOM 715 N N . HIS A 1 103 ? 5.150 8.643 14.690 1.00 95.12 103 HIS A N 1
ATOM 716 C CA . HIS A 1 103 ? 5.464 9.642 13.672 1.00 95.12 103 HIS A CA 1
ATOM 717 C C . HIS A 1 103 ? 5.652 9.002 12.292 1.00 95.12 103 HIS A C 1
ATOM 719 O O . HIS A 1 103 ? 6.144 7.883 12.187 1.00 95.12 103 HIS A O 1
ATOM 725 N N . ASN A 1 104 ? 5.295 9.703 11.226 1.00 93.38 104 ASN A N 1
ATOM 726 C CA . ASN A 1 104 ? 5.707 9.371 9.862 1.00 93.38 104 ASN A CA 1
ATOM 727 C C . ASN A 1 104 ? 5.868 10.666 9.067 1.00 93.38 104 ASN A C 1
ATOM 729 O O . ASN A 1 104 ? 5.304 11.694 9.428 1.00 93.38 104 ASN A O 1
ATOM 733 N N . ASP A 1 105 ? 6.603 10.621 7.973 1.00 87.25 105 ASP A N 1
ATOM 734 C CA . ASP A 1 105 ? 6.660 11.699 7.005 1.00 87.25 105 ASP A CA 1
ATOM 735 C C . ASP A 1 105 ? 5.502 11.564 6.003 1.00 87.25 105 ASP A C 1
ATOM 737 O O . ASP A 1 105 ? 5.292 10.507 5.400 1.00 87.25 105 ASP A O 1
ATOM 741 N N . ARG A 1 106 ? 4.726 12.639 5.803 1.00 80.94 106 ARG A N 1
ATOM 742 C CA . ARG A 1 106 ? 3.580 12.609 4.877 1.00 80.94 106 ARG A CA 1
ATOM 743 C C . ARG A 1 106 ? 4.001 12.270 3.446 1.00 80.94 106 ARG A C 1
ATOM 745 O O . ARG A 1 106 ? 3.250 11.599 2.743 1.00 80.94 106 ARG A O 1
ATOM 752 N N . SER A 1 107 ? 5.153 12.759 2.999 1.00 76.31 107 SER A N 1
ATOM 753 C CA . SER A 1 107 ? 5.656 12.525 1.642 1.00 76.31 107 SER A CA 1
ATOM 754 C C . SER A 1 107 ? 6.218 11.112 1.451 1.00 76.31 107 SER A C 1
ATOM 756 O O . SER A 1 107 ? 6.298 10.628 0.323 1.00 76.31 107 SER A O 1
ATOM 758 N N . ALA A 1 108 ? 6.533 10.423 2.549 1.00 71.69 108 ALA A N 1
ATOM 759 C CA . ALA A 1 108 ? 6.983 9.037 2.566 1.00 71.69 108 ALA A CA 1
ATOM 760 C C . ALA A 1 108 ? 5.851 8.005 2.691 1.00 71.69 108 ALA A C 1
ATOM 762 O O . ALA A 1 108 ? 6.096 6.804 2.536 1.00 71.69 108 ALA A O 1
ATOM 763 N N . LEU A 1 109 ? 4.622 8.435 2.987 1.00 74.12 109 LEU A N 1
ATOM 764 C CA . LEU A 1 109 ? 3.496 7.526 3.159 1.00 74.12 109 LEU A CA 1
ATOM 765 C C . LEU A 1 109 ? 3.053 6.942 1.804 1.00 74.12 109 LEU A C 1
ATOM 767 O O . LEU A 1 109 ? 2.574 7.658 0.924 1.00 74.12 109 LEU A O 1
ATOM 771 N N . ARG A 1 110 ? 3.173 5.617 1.654 1.00 72.88 110 ARG A N 1
ATOM 772 C CA . ARG A 1 110 ? 2.606 4.850 0.531 1.00 72.88 110 ARG A CA 1
ATOM 773 C C . ARG A 1 110 ? 1.343 4.126 0.971 1.00 72.88 110 ARG A C 1
ATOM 775 O O . ARG A 1 110 ? 1.412 2.968 1.372 1.00 72.88 110 ARG A O 1
ATOM 782 N N . GLY A 1 111 ? 0.215 4.824 0.892 1.00 80.81 111 GLY A N 1
ATOM 783 C CA . GLY A 1 111 ? -1.111 4.302 1.225 1.00 80.81 111 GLY A CA 1
ATOM 784 C C . GLY A 1 111 ? -1.725 5.016 2.424 1.00 80.81 111 GLY A C 1
ATOM 785 O O . GLY A 1 111 ? -1.426 6.181 2.689 1.00 80.81 111 GLY A O 1
ATOM 786 N N . THR A 1 112 ? -2.591 4.327 3.156 1.00 87.06 112 THR A N 1
ATOM 787 C CA . THR A 1 112 ? -3.259 4.863 4.350 1.00 87.06 112 THR A CA 1
ATOM 788 C C . THR A 1 112 ? -2.641 4.325 5.642 1.00 87.06 112 THR A C 1
ATOM 790 O O . THR A 1 112 ? -2.162 3.187 5.642 1.00 87.06 112 THR A O 1
ATOM 793 N N . PRO A 1 113 ? -2.700 5.082 6.761 1.00 93.38 113 PRO A N 1
ATOM 794 C CA . PRO A 1 113 ? -2.449 4.529 8.092 1.00 93.38 113 PRO A CA 1
ATOM 795 C C . PRO A 1 113 ? -3.275 3.256 8.323 1.00 93.38 113 PRO A C 1
ATOM 797 O O . PRO A 1 113 ? -4.333 3.096 7.717 1.00 93.38 113 PRO A O 1
ATOM 800 N N . PHE A 1 114 ? -2.839 2.359 9.203 1.00 95.06 114 PHE A N 1
ATOM 801 C CA . PHE A 1 114 ? -3.590 1.129 9.481 1.00 95.06 114 PHE A CA 1
ATOM 802 C C . PHE A 1 114 ? -3.768 0.859 10.966 1.00 95.06 114 PHE A C 1
ATOM 804 O O . PHE A 1 114 ? -3.086 1.437 11.816 1.00 95.06 114 PHE A O 1
ATOM 811 N N . TYR A 1 115 ? -4.730 -0.009 11.279 1.00 96.81 115 TYR A N 1
ATOM 812 C CA . TYR A 1 115 ? -4.913 -0.521 12.628 1.00 96.81 115 TYR A CA 1
ATOM 813 C C . TYR A 1 115 ? -4.117 -1.810 12.797 1.00 96.81 115 TYR A C 1
ATOM 815 O O . TYR A 1 115 ? -4.469 -2.856 12.245 1.00 96.81 115 TYR A O 1
ATOM 823 N N . ASP A 1 116 ? -3.062 -1.747 13.598 1.00 95.75 116 ASP A N 1
ATOM 824 C CA . ASP A 1 116 ? -2.308 -2.925 13.972 1.00 95.75 116 ASP A CA 1
ATOM 825 C C . ASP A 1 116 ? -3.065 -3.700 15.051 1.00 95.75 116 ASP A C 1
ATOM 827 O O . ASP A 1 116 ? -3.229 -3.244 16.187 1.00 95.75 116 ASP A O 1
ATOM 831 N N . ARG A 1 117 ? -3.544 -4.895 14.701 1.00 92.56 117 ARG A N 1
ATOM 832 C CA . ARG A 1 117 ? -4.318 -5.735 15.620 1.00 92.56 117 ARG A CA 1
ATOM 833 C C . ARG A 1 117 ? -3.459 -6.331 16.736 1.00 92.56 117 ARG A C 1
ATOM 835 O O . ARG A 1 117 ? -3.967 -6.492 17.848 1.00 92.56 117 ARG A O 1
ATOM 842 N N . ALA A 1 118 ? -2.204 -6.681 16.456 1.00 92.44 118 ALA A N 1
ATOM 843 C CA . ALA A 1 118 ? -1.309 -7.276 17.446 1.00 92.44 118 ALA A CA 1
ATOM 844 C C . ALA A 1 118 ? -0.968 -6.254 18.538 1.00 92.44 118 ALA A C 1
ATOM 846 O O . ALA A 1 118 ? -1.014 -6.572 19.727 1.00 92.44 118 ALA A O 1
ATOM 847 N N . GLN A 1 119 ? -0.740 -5.007 18.130 1.00 95.12 119 GLN A N 1
ATOM 848 C CA . GLN A 1 119 ? -0.442 -3.873 19.004 1.00 95.12 119 GLN A CA 1
ATOM 849 C C . GLN A 1 119 ? -1.704 -3.140 19.492 1.00 95.12 119 GLN A C 1
ATOM 851 O O . GLN A 1 119 ? -1.627 -2.295 20.384 1.00 95.12 119 GLN A O 1
ATOM 856 N N . ARG A 1 120 ? -2.874 -3.471 18.929 1.00 95.06 120 ARG A N 1
ATOM 857 C CA . ARG A 1 120 ? -4.194 -2.878 19.209 1.00 95.06 120 ARG A CA 1
ATOM 858 C C . ARG A 1 120 ? -4.221 -1.355 19.080 1.00 95.06 120 ARG A C 1
ATOM 860 O O . ARG A 1 120 ? -4.876 -0.677 19.875 1.00 95.06 120 ARG A O 1
ATOM 867 N N . ARG A 1 121 ? -3.526 -0.811 18.084 1.00 96.12 121 ARG A N 1
ATOM 868 C CA . ARG A 1 121 ? -3.385 0.637 17.906 1.00 96.12 121 ARG A CA 1
ATOM 869 C C . ARG A 1 121 ? -3.245 1.041 16.450 1.00 96.12 121 ARG A C 1
ATOM 871 O O . ARG A 1 121 ? -2.860 0.249 15.599 1.00 96.12 121 ARG A O 1
ATOM 878 N N . TRP A 1 122 ? -3.499 2.315 16.199 1.00 97.19 122 TRP A N 1
ATOM 879 C CA . TRP A 1 122 ? -3.280 2.942 14.904 1.00 97.19 122 TRP A CA 1
ATOM 880 C C . TRP A 1 122 ? -1.794 3.234 14.693 1.00 97.19 122 TRP A C 1
ATOM 882 O O . TRP A 1 122 ? -1.113 3.713 15.609 1.00 97.19 122 TRP A O 1
ATOM 892 N N . VAL A 1 123 ? -1.310 2.937 13.489 1.00 97.12 123 VAL A N 1
ATOM 893 C CA . VAL A 1 123 ? 0.074 3.130 13.047 1.00 97.12 123 VAL A CA 1
ATOM 894 C C . VAL A 1 123 ? 0.063 4.111 11.873 1.00 97.12 123 VAL A C 1
ATOM 896 O O . VAL A 1 123 ? -0.681 3.889 10.917 1.00 97.12 123 VAL A O 1
ATOM 899 N N . PRO A 1 124 ? 0.862 5.197 11.898 1.00 95.81 124 PRO A N 1
ATOM 900 C CA . PRO A 1 124 ? 0.832 6.246 10.880 1.00 95.81 124 PRO A CA 1
ATOM 901 C C . PRO A 1 124 ? 1.604 5.855 9.608 1.00 95.81 124 PRO A C 1
ATOM 903 O O . PRO A 1 124 ? 2.162 6.716 8.943 1.00 95.81 124 PRO A O 1
ATOM 906 N N . ALA A 1 125 ? 1.673 4.571 9.273 1.00 95.06 125 ALA A N 1
ATOM 907 C CA . ALA A 1 125 ? 2.355 4.008 8.108 1.00 95.06 125 ALA A CA 1
ATOM 908 C C . ALA A 1 125 ? 1.396 3.064 7.381 1.00 95.06 125 ALA A C 1
ATOM 910 O O . ALA A 1 125 ? 0.329 2.789 7.916 1.00 95.06 125 ALA A O 1
ATOM 911 N N . SER A 1 126 ? 1.734 2.569 6.194 1.00 91.81 126 SER A N 1
ATOM 912 C CA . SER A 1 126 ? 0.939 1.508 5.565 1.00 91.81 126 SER A CA 1
ATOM 913 C C . SER A 1 126 ? 1.336 0.118 6.086 1.00 91.81 126 SER A C 1
ATOM 915 O O . SER A 1 126 ? 2.425 -0.046 6.649 1.00 91.81 126 SER A O 1
ATOM 917 N N . PRO A 1 127 ? 0.498 -0.920 5.894 1.00 92.31 127 PRO A N 1
ATOM 918 C CA . PRO A 1 127 ? 0.844 -2.276 6.314 1.00 92.31 127 PRO A CA 1
ATOM 919 C C . PRO A 1 127 ? 2.141 -2.805 5.688 1.00 92.31 127 PRO A C 1
ATOM 921 O O . PRO A 1 127 ? 2.862 -3.543 6.346 1.00 92.31 127 PRO A O 1
ATOM 924 N N . SER A 1 128 ? 2.474 -2.423 4.446 1.00 93.25 128 SER A N 1
ATOM 925 C CA . SER A 1 128 ? 3.737 -2.845 3.816 1.00 93.25 128 SER A CA 1
ATOM 926 C C . SER A 1 128 ? 4.958 -2.165 4.434 1.00 93.25 128 SER A C 1
ATOM 928 O O . SER A 1 128 ? 6.061 -2.681 4.370 1.00 93.25 128 SER A O 1
ATOM 930 N N . GLN A 1 129 ? 4.783 -1.024 5.094 1.00 95.94 129 GLN A N 1
ATOM 931 C CA . GLN A 1 129 ? 5.859 -0.347 5.812 1.00 95.94 129 GLN A CA 1
ATOM 932 C C . GLN A 1 129 ? 6.124 -0.954 7.198 1.00 95.94 129 GLN A C 1
ATOM 934 O O . GLN A 1 129 ? 6.981 -0.446 7.919 1.00 95.94 129 GLN A O 1
ATOM 939 N N . SER A 1 130 ? 5.402 -2.008 7.589 1.00 96.44 130 SER A N 1
ATOM 940 C CA . SER A 1 130 ? 5.478 -2.618 8.918 1.00 96.44 130 SER A CA 1
ATOM 941 C C . SER A 1 130 ? 5.913 -4.072 8.854 1.00 96.44 130 SER A C 1
ATOM 943 O O . SER A 1 130 ? 5.614 -4.778 7.894 1.00 96.44 130 SER A O 1
ATOM 945 N N . THR A 1 131 ? 6.588 -4.533 9.904 1.00 96.75 131 THR A N 1
ATOM 946 C CA . THR A 1 131 ? 6.934 -5.946 10.033 1.00 96.75 131 THR A CA 1
ATOM 947 C C . THR A 1 131 ? 5.663 -6.801 10.109 1.00 96.75 131 THR A C 1
ATOM 949 O O . THR A 1 131 ? 4.653 -6.347 10.651 1.00 96.75 131 THR A O 1
ATOM 952 N N . PRO A 1 132 ? 5.681 -8.060 9.628 1.00 92.88 132 PRO A N 1
ATOM 953 C CA . PRO A 1 132 ? 4.489 -8.916 9.625 1.00 92.88 132 PRO A CA 1
ATOM 954 C C . PRO A 1 132 ? 3.852 -9.159 11.004 1.00 92.88 132 PRO A C 1
ATOM 956 O O . PRO A 1 132 ? 2.672 -9.489 11.087 1.00 92.88 132 PRO A O 1
ATOM 959 N N . ASP A 1 133 ? 4.629 -9.028 12.081 1.00 94.75 133 ASP 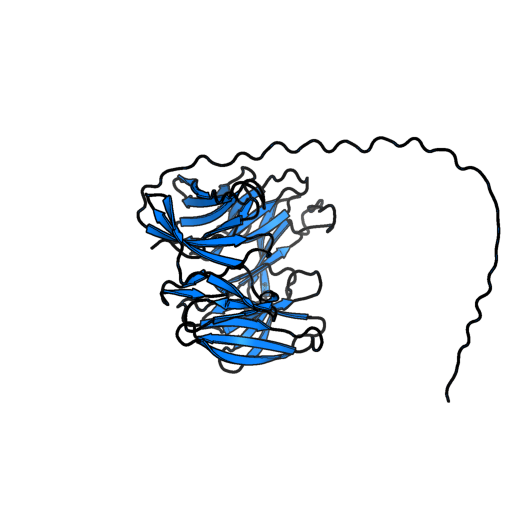A N 1
ATOM 960 C CA . ASP A 1 133 ? 4.177 -9.151 13.472 1.00 94.75 133 ASP A CA 1
ATOM 961 C C . ASP A 1 133 ? 3.682 -7.826 14.085 1.00 94.75 133 ASP A C 1
ATOM 963 O O . ASP A 1 133 ? 3.243 -7.807 15.238 1.00 94.75 133 ASP A O 1
ATOM 967 N N . 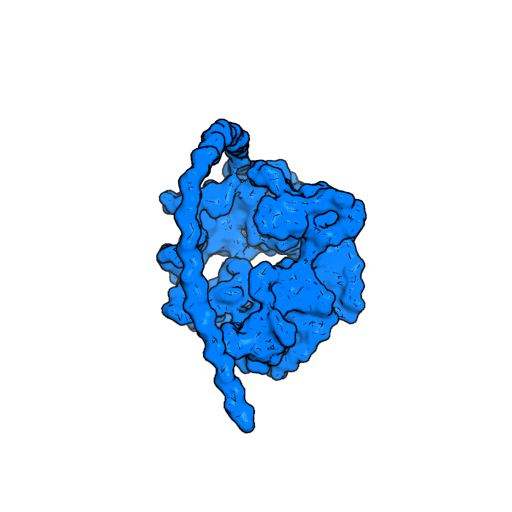GLY A 1 134 ? 3.770 -6.721 13.340 1.00 96.06 134 GLY A N 1
ATOM 968 C CA . GLY A 1 134 ? 3.340 -5.401 13.783 1.00 96.06 134 GLY A CA 1
ATOM 969 C C . GLY A 1 134 ? 4.263 -4.721 14.791 1.00 96.06 134 GLY A C 1
ATOM 970 O O . GLY A 1 134 ? 3.930 -3.667 15.330 1.00 96.06 134 GLY A O 1
ATOM 971 N N . ALA A 1 135 ? 5.410 -5.321 15.121 1.00 97.31 135 ALA A N 1
ATOM 972 C CA . ALA A 1 135 ? 6.277 -4.806 16.178 1.00 97.31 135 ALA A CA 1
ATOM 973 C C . ALA A 1 135 ? 7.010 -3.519 15.769 1.00 97.31 135 ALA A C 1
ATOM 975 O O . ALA A 1 135 ? 7.278 -2.661 16.619 1.00 97.31 135 ALA A O 1
ATOM 976 N N . PHE A 1 136 ? 7.326 -3.377 14.481 1.00 98.31 136 PHE A N 1
ATOM 977 C CA . PHE A 1 136 ? 8.054 -2.237 13.945 1.00 98.31 136 PHE A CA 1
ATOM 978 C C . PHE A 1 136 ? 7.425 -1.730 12.653 1.00 98.31 136 PHE A C 1
ATOM 980 O O . PHE A 1 136 ? 6.862 -2.500 11.882 1.00 98.31 136 PHE A O 1
ATOM 987 N N . TYR A 1 137 ? 7.596 -0.441 12.383 1.00 98.19 137 TYR A N 1
ATOM 988 C CA . TYR A 1 137 ? 7.403 0.120 11.050 1.00 98.19 137 TYR A CA 1
ATOM 989 C C . TYR A 1 137 ? 8.593 0.981 10.656 1.00 98.19 137 TYR A C 1
ATOM 991 O O . TYR A 1 137 ? 9.381 1.399 11.509 1.00 98.19 137 TYR A O 1
ATOM 999 N N . ALA A 1 138 ? 8.729 1.223 9.358 1.00 97.94 138 ALA A N 1
ATOM 1000 C CA . ALA A 1 138 ? 9.786 2.039 8.803 1.00 97.94 138 ALA A CA 1
ATOM 1001 C C . ALA A 1 138 ? 9.248 3.106 7.852 1.00 97.94 138 ALA A C 1
ATOM 1003 O O . ALA A 1 138 ? 8.289 2.894 7.114 1.00 97.94 138 ALA A O 1
ATOM 1004 N N . TYR A 1 139 ? 9.913 4.254 7.836 1.00 96.81 139 TYR A N 1
ATOM 1005 C CA . TYR A 1 139 ? 9.679 5.312 6.859 1.00 96.81 139 TYR A CA 1
ATOM 1006 C C . TYR A 1 139 ? 10.986 6.040 6.552 1.00 96.81 139 TYR A C 1
ATOM 1008 O O . TYR A 1 139 ? 11.984 5.863 7.249 1.00 96.81 139 TYR A O 1
ATOM 1016 N N . ALA A 1 140 ? 11.009 6.835 5.487 1.00 94.25 140 ALA A N 1
ATOM 1017 C CA . ALA A 1 140 ? 12.196 7.577 5.086 1.00 94.25 140 ALA A CA 1
ATOM 1018 C C . ALA A 1 140 ? 11.880 9.069 4.994 1.00 94.25 140 ALA A C 1
ATOM 1020 O O . ALA A 1 140 ? 10.884 9.443 4.393 1.00 94.25 140 ALA A O 1
ATOM 1021 N N . THR A 1 141 ? 12.732 9.916 5.563 1.00 92.12 141 THR A N 1
ATOM 1022 C CA . THR A 1 141 ? 12.699 11.366 5.346 1.00 92.12 141 THR A CA 1
ATOM 1023 C C . THR A 1 141 ? 13.854 11.759 4.440 1.00 92.12 141 THR A C 1
ATOM 1025 O O . THR A 1 141 ? 14.917 11.132 4.454 1.00 92.12 141 THR A O 1
ATOM 1028 N N . TRP A 1 142 ? 13.679 12.812 3.653 1.00 88.00 142 TRP A N 1
ATOM 1029 C CA . TRP A 1 142 ? 14.774 13.413 2.900 1.00 88.00 142 TRP A CA 1
ATOM 1030 C C . TRP A 1 142 ? 14.634 14.928 2.909 1.00 88.00 142 TRP A C 1
ATOM 1032 O O . TRP A 1 142 ? 13.537 15.471 3.030 1.00 88.00 142 TRP A O 1
ATOM 1042 N N . ASP A 1 143 ? 15.766 15.610 2.795 1.00 83.19 143 ASP A N 1
ATOM 1043 C CA . ASP A 1 143 ? 15.808 17.060 2.702 1.00 83.19 143 ASP A CA 1
ATOM 1044 C C . ASP A 1 143 ? 16.126 17.441 1.248 1.00 83.19 143 ASP A C 1
ATOM 1046 O O . ASP A 1 143 ? 17.208 17.114 0.753 1.00 83.19 143 ASP A O 1
ATOM 1050 N N . PRO A 1 144 ? 15.221 18.148 0.545 1.00 78.69 144 PRO A N 1
ATOM 1051 C CA . PRO A 1 144 ? 15.462 18.605 -0.822 1.00 78.69 144 PRO A CA 1
ATOM 1052 C C . PRO A 1 144 ? 16.722 19.469 -0.980 1.00 78.69 144 PRO A C 1
ATOM 1054 O O . PRO A 1 144 ? 17.256 19.567 -2.083 1.00 78.69 144 PRO A O 1
ATOM 1057 N N . SER A 1 145 ? 17.203 20.104 0.095 1.00 80.81 145 SER A N 1
ATOM 1058 C CA . SER A 1 145 ? 18.448 20.879 0.104 1.00 80.81 145 SER A CA 1
ATOM 1059 C C . SER A 1 145 ? 19.708 20.006 0.185 1.00 80.81 145 SER A C 1
ATOM 1061 O O . SER A 1 145 ? 20.795 20.461 -0.175 1.00 80.81 145 SER A O 1
ATOM 1063 N N . THR A 1 146 ? 19.571 18.739 0.593 1.00 79.12 146 THR A N 1
ATOM 1064 C CA . THR A 1 146 ? 20.652 17.743 0.646 1.00 79.12 146 THR A CA 1
ATOM 1065 C C . THR A 1 146 ? 20.225 16.422 -0.014 1.00 79.12 146 THR A C 1
ATOM 1067 O O . THR A 1 146 ? 20.231 15.368 0.620 1.00 79.12 146 THR A O 1
ATOM 1070 N N . PRO A 1 147 ? 19.913 16.434 -1.325 1.00 77.88 147 PRO A N 1
ATOM 1071 C CA . PRO A 1 147 ? 19.266 15.308 -2.011 1.00 77.88 147 PRO A CA 1
ATOM 1072 C C . PRO A 1 147 ? 20.116 14.027 -2.060 1.00 77.88 147 PRO A C 1
ATOM 1074 O O . PRO A 1 147 ? 19.606 12.957 -2.366 1.00 77.88 147 PRO A O 1
ATOM 1077 N N . SER A 1 148 ? 21.410 14.113 -1.739 1.00 83.88 148 SER A N 1
ATOM 1078 C CA . SER A 1 148 ? 22.320 12.966 -1.664 1.00 83.88 148 SER A CA 1
ATOM 1079 C C . SER A 1 148 ? 22.201 12.154 -0.370 1.00 83.88 148 SER A C 1
ATOM 1081 O O . SER A 1 148 ? 22.908 11.153 -0.210 1.00 83.88 148 SER A O 1
ATOM 1083 N N . ARG A 1 149 ? 21.337 12.559 0.571 1.00 89.19 149 ARG A N 1
ATOM 1084 C CA . ARG A 1 149 ? 21.107 11.844 1.829 1.00 89.19 149 ARG A CA 1
ATOM 1085 C C . ARG A 1 149 ? 19.625 11.724 2.154 1.00 89.19 149 ARG A C 1
ATOM 1087 O O . ARG A 1 149 ? 18.849 12.657 1.978 1.00 89.19 149 ARG A O 1
ATOM 1094 N N . ALA A 1 150 ? 19.265 10.572 2.698 1.00 92.38 150 ALA A N 1
ATOM 1095 C CA . ALA A 1 150 ? 17.973 10.328 3.315 1.00 92.38 150 ALA A CA 1
ATOM 1096 C C . ALA A 1 150 ? 18.196 9.761 4.718 1.00 92.38 150 ALA A C 1
ATOM 1098 O O . ALA A 1 150 ? 19.242 9.172 5.002 1.00 92.38 150 ALA A O 1
ATOM 1099 N N . ARG A 1 151 ? 17.205 9.921 5.589 1.00 95.12 151 ARG A N 1
ATOM 1100 C CA . ARG A 1 151 ? 17.163 9.253 6.888 1.00 95.12 151 ARG A CA 1
ATOM 1101 C C . ARG A 1 151 ? 16.098 8.181 6.844 1.00 95.12 151 ARG A C 1
ATOM 1103 O O . ARG A 1 151 ? 14.950 8.482 6.533 1.00 95.12 151 ARG A O 1
ATOM 1110 N N . VAL A 1 152 ? 16.464 6.949 7.166 1.00 97.12 152 VAL A N 1
ATOM 1111 C CA . VAL A 1 152 ? 15.501 5.859 7.337 1.00 97.12 152 VAL A CA 1
ATOM 1112 C C . VAL A 1 152 ? 15.262 5.657 8.822 1.00 97.12 152 VAL A C 1
ATOM 1114 O O . VAL A 1 152 ? 16.195 5.484 9.603 1.00 97.12 152 VAL A O 1
ATOM 1117 N N . HIS A 1 153 ? 13.995 5.702 9.191 1.00 97.94 153 HIS A N 1
ATOM 1118 C CA . HIS A 1 153 ? 13.488 5.589 10.542 1.00 97.94 153 HIS A CA 1
ATOM 1119 C C . HIS A 1 153 ? 12.921 4.184 10.726 1.00 97.94 153 HIS A C 1
ATOM 1121 O O . HIS A 1 153 ? 12.161 3.724 9.879 1.00 97.94 153 HIS A O 1
ATOM 1127 N N . ILE A 1 154 ? 13.285 3.503 11.812 1.00 98.44 154 ILE A N 1
ATOM 1128 C CA . ILE A 1 154 ? 12.678 2.238 12.239 1.00 98.44 154 ILE A CA 1
ATOM 1129 C C . ILE A 1 154 ? 12.136 2.441 13.645 1.00 98.44 154 ILE A C 1
ATOM 1131 O O . ILE A 1 154 ? 12.899 2.650 14.591 1.00 98.44 154 ILE A O 1
ATOM 1135 N N . VAL A 1 155 ? 10.819 2.364 13.780 1.00 98.50 155 VAL A N 1
ATOM 1136 C CA . VAL A 1 155 ? 10.104 2.722 15.001 1.00 98.50 155 VAL A CA 1
ATOM 1137 C C . VAL A 1 155 ? 9.451 1.487 15.592 1.00 98.50 155 VAL A C 1
ATOM 1139 O O . VAL A 1 155 ? 8.752 0.749 14.903 1.00 98.50 155 VAL A O 1
ATOM 1142 N N . ASN A 1 156 ? 9.654 1.271 16.889 1.00 98.25 156 ASN A N 1
ATOM 1143 C CA . ASN A 1 156 ? 8.901 0.278 17.639 1.00 98.25 156 ASN A CA 1
ATOM 1144 C C . ASN A 1 156 ? 7.481 0.794 17.897 1.00 98.25 156 ASN A C 1
ATOM 1146 O O . ASN A 1 156 ? 7.293 1.839 18.523 1.00 98.25 156 ASN A O 1
ATOM 1150 N N . VAL A 1 157 ? 6.479 0.039 17.455 1.00 97.88 157 VAL A N 1
ATOM 1151 C CA . VAL A 1 157 ? 5.070 0.442 17.539 1.00 97.88 157 VAL A CA 1
ATOM 1152 C C . VAL A 1 157 ? 4.583 0.522 18.990 1.00 97.88 157 VAL A C 1
ATOM 1154 O O . VAL A 1 157 ? 3.802 1.411 19.330 1.00 97.88 157 VAL A O 1
ATOM 1157 N N . GLY A 1 158 ? 5.046 -0.366 19.870 1.00 96.62 158 GLY A N 1
ATOM 1158 C CA . GLY A 1 158 ? 4.605 -0.423 21.265 1.00 96.62 158 GLY A CA 1
ATOM 1159 C C . GLY A 1 158 ? 5.198 0.678 22.148 1.00 96.62 158 GLY A C 1
ATOM 1160 O O . GLY A 1 158 ? 4.508 1.205 23.018 1.00 96.62 158 GLY A O 1
ATOM 1161 N N . THR A 1 159 ? 6.462 1.048 21.924 1.00 97.06 159 THR A N 1
ATOM 1162 C CA . THR A 1 159 ? 7.210 1.974 22.796 1.00 97.06 159 THR A CA 1
ATOM 1163 C C . THR A 1 159 ? 7.464 3.350 22.184 1.00 97.06 159 THR A C 1
ATOM 1165 O O . THR A 1 159 ? 7.917 4.240 22.899 1.00 97.06 159 THR A O 1
ATOM 1168 N N . ALA A 1 160 ? 7.211 3.525 20.882 1.00 97.25 160 ALA A N 1
ATOM 1169 C CA . ALA A 1 160 ? 7.615 4.691 20.088 1.00 97.25 160 ALA A CA 1
ATOM 1170 C C . ALA A 1 160 ? 9.129 4.986 20.109 1.00 97.25 160 ALA A C 1
ATOM 1172 O O . ALA A 1 160 ? 9.558 6.085 19.767 1.00 97.25 160 ALA A O 1
ATOM 1173 N N . THR A 1 161 ? 9.964 4.018 20.502 1.00 98.06 161 THR A N 1
ATOM 1174 C CA . THR A 1 161 ? 11.420 4.168 20.400 1.00 98.06 161 THR A CA 1
ATOM 1175 C C . THR A 1 161 ? 11.860 3.997 18.956 1.00 98.06 161 THR A C 1
ATOM 1177 O O . THR A 1 161 ? 11.408 3.069 18.283 1.00 98.06 161 THR A O 1
ATOM 1180 N N . GLU A 1 162 ? 12.793 4.829 18.516 1.00 97.44 162 GLU A N 1
ATOM 1181 C CA . GLU A 1 162 ? 13.213 4.915 17.122 1.00 97.44 162 GLU A CA 1
ATOM 1182 C C . GLU A 1 162 ? 14.717 4.669 16.954 1.00 97.44 162 GLU A C 1
ATOM 1184 O O . GLU A 1 162 ? 15.534 5.080 17.782 1.00 97.44 162 GLU A O 1
ATOM 1189 N N . LYS A 1 163 ? 15.077 4.016 15.847 1.00 98.00 163 LYS A N 1
ATOM 1190 C CA . LYS A 1 163 ? 16.429 4.013 15.283 1.00 98.00 163 LYS A CA 1
ATOM 1191 C C . LYS A 1 163 ? 16.423 4.804 13.982 1.00 98.00 163 LYS A C 1
ATOM 1193 O O . LYS A 1 163 ? 15.542 4.598 13.151 1.00 98.00 163 LYS A O 1
ATOM 1198 N N . VAL A 1 164 ? 17.425 5.657 13.796 1.00 98.00 164 VAL A N 1
ATOM 1199 C CA . VAL A 1 164 ? 17.576 6.486 12.595 1.00 98.00 164 VAL A CA 1
ATOM 1200 C C . VAL A 1 164 ? 18.896 6.151 11.915 1.00 98.00 164 VAL A C 1
ATOM 1202 O O . VAL A 1 164 ? 19.936 6.103 12.573 1.00 98.00 164 VAL A O 1
ATOM 1205 N N . PHE A 1 165 ? 18.848 5.936 10.604 1.00 97.56 165 PHE A N 1
ATOM 1206 C CA . PHE A 1 165 ? 20.008 5.646 9.768 1.00 97.56 165 PHE A CA 1
ATOM 1207 C C . PHE A 1 165 ? 20.160 6.711 8.687 1.00 97.56 165 PHE A C 1
ATOM 1209 O O . PHE A 1 165 ? 19.247 6.911 7.888 1.00 97.56 165 PHE A O 1
ATOM 1216 N N . ASP A 1 166 ? 21.321 7.362 8.632 1.00 95.12 166 ASP A N 1
ATOM 1217 C CA . ASP A 1 166 ? 21.697 8.211 7.502 1.00 95.12 166 ASP A CA 1
ATOM 1218 C C . ASP A 1 166 ? 22.178 7.332 6.346 1.00 95.12 166 ASP A C 1
ATOM 1220 O O . ASP A 1 166 ? 23.221 6.680 6.439 1.00 95.12 166 ASP A O 1
ATOM 1224 N N . VAL A 1 167 ? 21.436 7.331 5.241 1.00 93.31 167 VAL A N 1
ATOM 1225 C CA . VAL A 1 167 ? 21.753 6.530 4.056 1.00 93.31 167 VAL A CA 1
ATOM 1226 C C . VAL A 1 167 ? 22.110 7.423 2.874 1.00 93.31 167 VAL A C 1
ATOM 1228 O O . VAL A 1 167 ? 21.516 8.483 2.656 1.00 93.31 167 VAL A O 1
ATOM 1231 N N . ALA A 1 168 ? 23.108 6.989 2.105 1.00 91.25 168 ALA A N 1
ATOM 1232 C CA . ALA A 1 168 ? 23.463 7.635 0.851 1.00 91.25 168 ALA A CA 1
ATOM 1233 C C . ALA A 1 168 ? 22.377 7.356 -0.192 1.00 91.25 168 ALA A C 1
ATOM 1235 O O . ALA A 1 168 ? 21.975 6.208 -0.394 1.00 91.25 168 ALA A O 1
ATOM 1236 N N . VAL A 1 169 ? 21.921 8.414 -0.849 1.00 88.25 169 VAL A N 1
ATOM 1237 C CA . VAL A 1 169 ? 20.944 8.346 -1.932 1.00 88.25 169 VAL A CA 1
ATOM 1238 C C . VAL A 1 169 ? 21.714 8.279 -3.262 1.00 88.25 169 VAL A C 1
ATOM 1240 O O . VAL A 1 169 ? 22.653 9.059 -3.439 1.00 88.25 169 VAL A O 1
ATOM 1243 N N . PRO A 1 170 ? 21.384 7.345 -4.176 1.00 84.69 170 PRO A N 1
ATOM 1244 C CA . PRO A 1 170 ? 22.030 7.236 -5.482 1.00 84.69 170 PRO A CA 1
ATOM 1245 C C . PRO A 1 170 ? 21.968 8.539 -6.288 1.00 84.69 170 PRO A C 1
ATOM 1247 O O . PRO A 1 170 ? 21.039 9.333 -6.140 1.00 84.69 170 PRO A O 1
ATOM 1250 N N . ASP A 1 171 ? 22.929 8.737 -7.192 1.00 75.06 171 ASP A N 1
ATOM 1251 C CA . ASP A 1 171 ? 22.973 9.931 -8.037 1.00 75.06 171 ASP A CA 1
ATOM 1252 C C . ASP A 1 171 ? 21.664 10.107 -8.835 1.00 75.06 171 ASP A C 1
ATOM 1254 O O . ASP A 1 171 ? 21.177 9.174 -9.476 1.00 75.06 171 ASP A O 1
ATOM 1258 N N . ASN A 1 172 ? 21.132 11.336 -8.847 1.00 77.50 172 ASN A N 1
ATOM 1259 C CA . ASN A 1 172 ? 19.872 11.761 -9.491 1.00 77.50 172 ASN A CA 1
ATOM 1260 C C . ASN A 1 172 ? 18.568 11.344 -8.792 1.00 77.50 172 ASN A C 1
ATOM 1262 O O . ASN A 1 172 ? 17.487 11.683 -9.280 1.00 77.50 172 ASN A O 1
ATOM 1266 N N . ALA A 1 173 ? 18.644 10.662 -7.653 1.00 85.31 173 ALA A N 1
ATOM 1267 C CA . ALA A 1 173 ? 17.484 10.416 -6.813 1.00 85.31 173 ALA A CA 1
ATOM 1268 C C . ALA A 1 173 ? 17.222 11.596 -5.866 1.00 85.31 173 ALA A C 1
ATOM 1270 O O . ALA A 1 173 ? 18.136 12.306 -5.453 1.00 85.31 173 ALA A O 1
ATOM 1271 N N . MET A 1 174 ? 15.952 11.821 -5.533 1.00 85.56 174 MET A N 1
ATOM 1272 C CA . MET A 1 174 ? 15.541 12.843 -4.565 1.00 85.56 174 MET A CA 1
ATOM 1273 C C . MET A 1 174 ? 15.515 12.319 -3.132 1.00 85.56 174 MET A C 1
ATOM 1275 O O . MET A 1 174 ? 15.508 13.115 -2.203 1.00 85.56 174 MET A O 1
ATOM 1279 N N . GLY A 1 175 ? 15.463 11.003 -2.951 1.00 89.75 175 GLY A N 1
ATOM 1280 C CA . GLY A 1 175 ? 15.328 10.358 -1.654 1.00 89.75 175 GLY A CA 1
ATOM 1281 C C . GLY A 1 175 ? 14.838 8.925 -1.809 1.00 89.75 175 GLY A C 1
ATOM 1282 O O . GLY A 1 175 ? 14.776 8.391 -2.920 1.00 89.75 175 GLY A O 1
ATOM 1283 N N . PHE A 1 176 ? 14.448 8.321 -0.692 1.00 92.44 176 PHE A N 1
ATOM 1284 C CA . PHE A 1 176 ? 13.863 6.987 -0.663 1.00 92.44 176 PHE A CA 1
ATOM 1285 C C . PHE A 1 176 ? 12.423 7.016 -0.168 1.00 92.44 176 PHE A C 1
ATOM 1287 O O . PHE A 1 176 ? 12.034 7.880 0.614 1.00 92.44 176 PHE A O 1
ATOM 1294 N N . THR A 1 177 ? 11.653 6.010 -0.565 1.00 92.50 177 THR A N 1
ATOM 1295 C CA . THR A 1 177 ? 10.430 5.614 0.132 1.00 92.50 177 THR A CA 1
ATOM 1296 C C . THR A 1 177 ? 10.518 4.147 0.526 1.00 92.50 177 THR A C 1
ATOM 1298 O O . THR A 1 177 ? 11.035 3.332 -0.237 1.00 92.50 177 THR A O 1
ATOM 1301 N N . VAL A 1 178 ? 9.986 3.804 1.700 1.00 95.94 178 VAL A N 1
ATOM 1302 C CA . VAL A 1 178 ? 9.842 2.411 2.140 1.00 95.94 178 VAL A CA 1
ATOM 1303 C C . VAL A 1 178 ? 8.698 1.754 1.373 1.00 95.94 178 VAL A C 1
ATOM 1305 O O . VAL A 1 178 ? 7.569 2.248 1.415 1.00 95.94 178 VAL A O 1
ATOM 1308 N N . ALA A 1 179 ? 8.997 0.663 0.670 1.00 95.81 179 ALA A N 1
ATOM 1309 C CA . ALA A 1 179 ? 8.022 -0.110 -0.097 1.00 95.81 179 ALA A CA 1
ATOM 1310 C C . ALA A 1 179 ? 7.557 -1.381 0.616 1.00 95.81 179 ALA A C 1
ATOM 1312 O O . ALA A 1 179 ? 6.375 -1.708 0.515 1.00 95.81 179 ALA A O 1
ATOM 1313 N N . ASP A 1 180 ? 8.460 -2.063 1.323 1.00 96.88 180 ASP A N 1
ATOM 1314 C CA . ASP A 1 180 ? 8.156 -3.261 2.114 1.00 96.88 180 ASP A CA 1
ATOM 1315 C C . ASP A 1 180 ? 9.086 -3.344 3.341 1.00 96.88 180 ASP A C 1
ATOM 1317 O O . ASP A 1 180 ? 10.193 -2.790 3.315 1.00 96.88 180 ASP A O 1
ATOM 1321 N N . PHE A 1 181 ? 8.672 -4.040 4.399 1.00 97.38 181 PHE A N 1
ATOM 1322 C CA . PHE A 1 181 ? 9.501 -4.303 5.578 1.00 97.38 181 PHE A CA 1
ATOM 1323 C C . PHE A 1 181 ? 9.255 -5.720 6.099 1.00 97.38 181 PHE A C 1
ATOM 1325 O O . PHE A 1 181 ? 8.223 -6.023 6.694 1.00 97.38 181 PHE A O 1
ATOM 1332 N N . ASP A 1 182 ? 10.240 -6.595 5.913 1.00 96.00 182 ASP A N 1
ATOM 1333 C CA . ASP A 1 182 ? 10.166 -7.978 6.367 1.00 96.00 182 ASP A CA 1
ATOM 1334 C C . ASP A 1 182 ? 11.420 -8.413 7.147 1.00 96.00 182 ASP A C 1
ATOM 1336 O O . ASP A 1 182 ? 12.254 -7.609 7.567 1.00 96.00 182 ASP A O 1
ATOM 1340 N N . SER A 1 183 ? 11.540 -9.725 7.366 1.00 95.31 183 SER A N 1
ATOM 1341 C CA . SER A 1 183 ? 12.668 -10.341 8.076 1.00 95.31 183 SER A CA 1
ATOM 1342 C C . SER A 1 183 ? 14.049 -10.097 7.451 1.00 95.31 183 SER A C 1
ATOM 1344 O O . SER A 1 183 ? 15.052 -10.260 8.140 1.00 95.31 183 SER A O 1
ATOM 1346 N N . GLN A 1 184 ? 14.122 -9.760 6.161 1.00 97.00 184 GLN A N 1
ATOM 1347 C CA . GLN A 1 184 ? 15.372 -9.469 5.459 1.00 97.00 184 GLN A CA 1
ATOM 1348 C C . GLN A 1 184 ? 15.818 -8.020 5.659 1.00 97.00 184 GLN A C 1
ATOM 1350 O O . GLN A 1 184 ? 17.005 -7.727 5.521 1.00 97.00 184 GLN A O 1
ATOM 1355 N N . GLY A 1 185 ? 14.889 -7.117 5.979 1.00 97.81 185 GLY A N 1
ATOM 1356 C CA . GLY A 1 185 ? 15.169 -5.707 6.210 1.00 97.81 185 GLY A CA 1
ATOM 1357 C C . GLY A 1 185 ? 14.128 -4.784 5.588 1.00 97.81 185 GLY A C 1
ATOM 1358 O O . GLY A 1 185 ? 12.996 -5.175 5.308 1.00 97.81 185 GLY A O 1
ATOM 1359 N N . VAL A 1 186 ? 14.527 -3.530 5.389 1.00 98.31 186 VAL A N 1
ATOM 1360 C CA . VAL A 1 186 ? 13.662 -2.482 4.837 1.00 98.31 186 VAL A CA 1
ATOM 1361 C C . VAL A 1 186 ? 13.926 -2.357 3.340 1.00 98.31 186 VAL A C 1
ATOM 1363 O O . VAL A 1 186 ? 15.045 -2.037 2.928 1.00 98.31 186 VAL A O 1
ATOM 1366 N N . TYR A 1 187 ? 12.902 -2.589 2.522 1.00 98.06 187 TYR A N 1
ATOM 1367 C CA . TYR A 1 187 ? 12.972 -2.394 1.079 1.00 98.06 187 TYR A CA 1
ATOM 1368 C C . TYR A 1 187 ? 12.679 -0.939 0.736 1.00 98.06 187 TYR A C 1
ATOM 1370 O O . TYR A 1 187 ? 11.620 -0.400 1.067 1.00 98.06 187 TYR A O 1
ATOM 1378 N N . LEU A 1 188 ? 13.616 -0.310 0.039 1.00 96.75 188 LEU 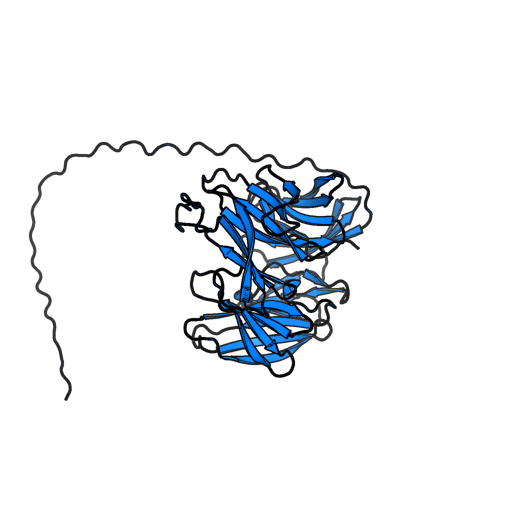A N 1
ATOM 1379 C CA . LEU A 1 188 ? 13.552 1.088 -0.359 1.00 96.75 188 LEU A CA 1
ATOM 1380 C C . LEU A 1 188 ? 13.421 1.198 -1.876 1.00 96.75 188 LEU A C 1
ATOM 1382 O O . LEU A 1 188 ? 14.022 0.419 -2.618 1.00 96.75 188 LEU A O 1
ATOM 1386 N N . LEU A 1 189 ? 12.671 2.202 -2.323 1.00 94.94 189 LEU A N 1
ATOM 1387 C CA . LEU A 1 189 ? 12.600 2.633 -3.716 1.00 94.94 189 LEU A CA 1
ATOM 1388 C C . LEU A 1 189 ? 13.140 4.050 -3.831 1.00 94.94 189 LEU A C 1
ATOM 1390 O O . LEU A 1 189 ? 12.831 4.899 -2.995 1.00 94.94 189 LEU A O 1
ATOM 1394 N N . SER A 1 190 ? 13.923 4.308 -4.870 1.00 93.00 190 SER A N 1
ATOM 1395 C CA . SER A 1 190 ? 14.507 5.614 -5.134 1.00 93.00 190 SER A CA 1
ATOM 1396 C C . SER A 1 190 ? 13.479 6.479 -5.834 1.00 93.00 190 SER A C 1
ATOM 1398 O O . SER A 1 190 ? 12.956 6.126 -6.898 1.00 93.00 190 SER A O 1
ATOM 1400 N N . ASN A 1 191 ? 13.214 7.634 -5.242 1.00 88.62 191 ASN A N 1
ATOM 1401 C CA . ASN A 1 191 ? 12.300 8.615 -5.789 1.00 88.62 191 ASN A CA 1
ATOM 1402 C C . ASN A 1 191 ? 13.026 9.520 -6.778 1.00 88.62 191 ASN A C 1
ATOM 1404 O O . ASN A 1 191 ? 14.171 9.911 -6.560 1.00 88.62 191 ASN A O 1
ATOM 1408 N N . ALA A 1 192 ? 12.327 9.912 -7.834 1.00 84.12 192 ALA A N 1
ATOM 1409 C CA . ALA A 1 192 ? 12.778 10.923 -8.775 1.00 84.12 192 ALA A CA 1
ATOM 1410 C C . ALA A 1 192 ? 11.658 11.946 -8.989 1.00 84.12 192 ALA A C 1
ATOM 1412 O O . ALA A 1 192 ? 10.477 11.639 -8.813 1.00 84.12 192 ALA A O 1
ATOM 1413 N N . PHE A 1 193 ? 12.031 13.176 -9.342 1.00 79.81 193 PHE A N 1
ATOM 1414 C CA . PHE A 1 193 ? 11.064 14.247 -9.567 1.00 79.81 193 PHE A CA 1
ATOM 1415 C C . PHE A 1 193 ? 10.107 13.871 -10.706 1.00 79.81 193 PHE A C 1
ATOM 1417 O O . PHE A 1 193 ? 10.565 13.492 -11.784 1.00 79.81 193 PHE A O 1
ATOM 1424 N N . GLU A 1 194 ? 8.797 13.970 -10.454 1.00 78.25 194 GLU A N 1
ATOM 1425 C CA . GLU A 1 194 ? 7.721 13.689 -11.425 1.00 78.25 194 GLU A CA 1
ATOM 1426 C C . GLU A 1 194 ? 7.756 12.286 -12.062 1.00 78.25 194 GLU A C 1
ATOM 1428 O O . GLU A 1 194 ? 7.137 12.046 -13.099 1.00 78.25 194 GLU A O 1
ATOM 1433 N N . GLN A 1 195 ? 8.451 11.332 -11.440 1.00 79.94 195 GLN A N 1
ATOM 1434 C CA . GLN A 1 195 ? 8.592 9.972 -11.949 1.00 79.94 195 GLN A CA 1
ATOM 1435 C C . GLN A 1 195 ? 8.168 8.947 -10.904 1.00 79.94 195 GLN A C 1
ATOM 1437 O O . GLN A 1 195 ? 8.332 9.146 -9.699 1.00 79.94 195 GLN A O 1
ATOM 1442 N N . LEU A 1 196 ? 7.642 7.814 -11.377 1.00 80.50 196 LEU A N 1
ATOM 1443 C CA . LEU A 1 196 ? 7.446 6.664 -10.504 1.00 80.50 196 LEU A CA 1
ATOM 1444 C C . LEU A 1 196 ? 8.804 6.159 -9.996 1.00 80.50 196 LEU A C 1
ATOM 1446 O O . LEU A 1 196 ? 9.808 6.284 -10.707 1.00 80.50 196 LEU A O 1
ATOM 1450 N N . PRO A 1 197 ? 8.847 5.574 -8.786 1.00 89.19 197 PRO A N 1
ATOM 1451 C CA . PRO A 1 197 ? 10.101 5.133 -8.210 1.00 89.19 197 PRO A CA 1
ATOM 1452 C C . PRO A 1 197 ? 10.823 4.131 -9.095 1.00 89.19 197 PRO A C 1
ATOM 1454 O O . PRO A 1 197 ? 10.221 3.343 -9.836 1.00 89.19 197 PRO A O 1
ATOM 1457 N N . SER A 1 198 ? 12.138 4.154 -8.970 1.00 92.19 198 SER A N 1
ATOM 1458 C CA . SER A 1 198 ? 13.034 3.254 -9.676 1.00 92.19 198 SER A CA 1
ATOM 1459 C C . SER A 1 198 ? 14.001 2.607 -8.705 1.00 92.19 198 SER A C 1
ATOM 1461 O O . SER A 1 198 ? 14.209 3.129 -7.618 1.00 92.19 198 SER A O 1
ATOM 1463 N N . GLY A 1 199 ? 14.563 1.476 -9.121 1.00 94.38 199 GLY A N 1
ATOM 1464 C CA . GLY A 1 199 ? 15.466 0.626 -8.362 1.00 94.38 199 GLY A CA 1
ATOM 1465 C C . GLY A 1 199 ? 14.847 0.054 -7.087 1.00 94.38 199 GLY A C 1
ATOM 1466 O O . GLY A 1 199 ? 13.818 0.510 -6.592 1.00 94.38 199 GLY A O 1
ATOM 1467 N N . VAL A 1 200 ? 15.481 -0.988 -6.566 1.00 97.12 200 VAL A N 1
ATOM 1468 C CA . VAL A 1 200 ? 15.119 -1.583 -5.280 1.00 97.12 200 VAL A CA 1
ATOM 1469 C C . VAL A 1 200 ? 16.387 -1.779 -4.479 1.00 97.12 200 VAL A C 1
ATOM 1471 O O . VAL A 1 200 ? 17.319 -2.442 -4.943 1.00 97.12 200 VAL A O 1
ATOM 1474 N N . TRP A 1 201 ? 16.402 -1.241 -3.267 1.00 97.56 201 TRP A N 1
ATOM 1475 C CA . TRP A 1 201 ? 17.481 -1.422 -2.307 1.00 97.56 201 TRP A CA 1
ATOM 1476 C C . TRP A 1 201 ? 16.951 -2.151 -1.085 1.00 97.56 201 TRP A C 1
ATOM 1478 O O . TRP A 1 201 ? 15.797 -1.982 -0.701 1.00 97.56 201 TRP A O 1
ATOM 1488 N N . LEU A 1 202 ? 17.813 -2.947 -0.471 1.00 98.06 202 LEU A N 1
ATOM 1489 C CA . LEU A 1 202 ? 17.585 -3.554 0.826 1.00 98.06 202 LEU A CA 1
ATOM 1490 C C . LEU A 1 202 ? 18.501 -2.882 1.836 1.00 98.06 202 LEU A C 1
ATOM 1492 O O . LEU A 1 202 ? 19.722 -2.868 1.655 1.00 98.06 202 LEU A O 1
ATOM 1496 N N . MET A 1 203 ? 17.905 -2.339 2.888 1.00 98.25 203 MET A N 1
ATOM 1497 C CA . MET A 1 203 ? 18.624 -1.844 4.048 1.00 98.25 203 MET A CA 1
ATOM 1498 C C . MET A 1 203 ? 18.553 -2.879 5.168 1.00 98.25 203 MET A C 1
ATOM 1500 O O . MET A 1 203 ? 17.465 -3.289 5.578 1.00 98.25 203 MET A O 1
ATOM 1504 N N . ASP A 1 204 ? 19.710 -3.264 5.698 1.00 97.75 204 ASP A N 1
ATOM 1505 C CA . ASP A 1 204 ? 19.778 -4.058 6.920 1.00 97.75 204 ASP A CA 1
ATOM 1506 C C . ASP A 1 204 ? 19.242 -3.238 8.106 1.00 97.75 204 ASP A C 1
ATOM 1508 O O . ASP A 1 204 ? 19.765 -2.172 8.435 1.00 97.75 204 ASP A O 1
ATOM 1512 N N . ALA A 1 205 ? 18.197 -3.742 8.766 1.00 97.25 205 ALA A N 1
ATOM 1513 C CA . ALA A 1 205 ? 17.477 -3.019 9.819 1.00 97.25 205 ALA A CA 1
ATOM 1514 C C . ALA A 1 205 ? 18.291 -2.811 11.116 1.00 97.25 205 ALA A C 1
ATOM 1516 O O . ALA A 1 205 ? 17.859 -2.088 12.018 1.00 97.25 205 ALA A O 1
ATOM 1517 N N . THR A 1 206 ? 19.458 -3.454 11.243 1.00 96.69 206 THR A N 1
ATOM 1518 C CA . THR A 1 206 ? 20.312 -3.363 12.436 1.00 96.69 206 THR A CA 1
ATOM 1519 C C . THR A 1 206 ? 21.465 -2.386 12.237 1.00 96.69 206 THR A C 1
ATOM 1521 O O . THR A 1 206 ? 21.740 -1.573 13.119 1.00 96.69 206 THR A O 1
ATOM 1524 N N . SER A 1 207 ? 22.142 -2.476 11.098 1.00 96.62 207 SER A N 1
ATOM 1525 C CA . SER A 1 207 ? 23.360 -1.737 10.767 1.00 96.62 207 SER A CA 1
ATOM 1526 C C . SER A 1 207 ? 23.114 -0.521 9.877 1.00 96.62 207 SER A C 1
ATOM 1528 O O . SER A 1 207 ? 23.978 0.350 9.806 1.00 96.62 207 SER A O 1
ATOM 1530 N N . GLY A 1 208 ? 21.973 -0.459 9.183 1.00 96.06 208 GLY A N 1
ATOM 1531 C CA . GLY A 1 208 ? 21.702 0.554 8.162 1.00 96.06 208 GLY A CA 1
ATOM 1532 C C . GLY A 1 208 ? 22.479 0.337 6.862 1.00 96.06 208 GLY A C 1
ATOM 1533 O O . GLY A 1 208 ? 22.463 1.204 5.990 1.00 96.06 208 GLY A O 1
ATOM 1534 N N . ALA A 1 209 ? 23.178 -0.795 6.714 1.00 96.38 209 ALA A N 1
ATOM 1535 C CA . ALA A 1 209 ? 23.911 -1.107 5.497 1.00 96.38 209 ALA A CA 1
ATOM 1536 C C . ALA A 1 209 ? 22.940 -1.239 4.318 1.00 96.38 209 ALA A C 1
ATOM 1538 O O . ALA A 1 209 ? 22.008 -2.043 4.355 1.00 96.38 209 ALA A O 1
ATOM 1539 N N . LEU A 1 210 ? 23.177 -0.449 3.271 1.00 96.12 210 LEU A N 1
ATOM 1540 C CA . LEU A 1 210 ? 22.339 -0.401 2.082 1.00 96.12 210 LEU A CA 1
ATOM 1541 C C . LEU A 1 210 ? 22.963 -1.220 0.952 1.00 96.12 210 LEU A C 1
ATOM 1543 O O . LEU A 1 210 ? 24.140 -1.054 0.628 1.00 96.12 210 LEU A O 1
ATOM 1547 N N . ARG A 1 211 ? 22.159 -2.071 0.313 1.00 95.94 211 ARG A N 1
ATOM 1548 C CA . ARG A 1 211 ? 22.554 -2.829 -0.875 1.00 95.94 211 ARG A CA 1
ATOM 1549 C C . ARG A 1 211 ? 21.497 -2.712 -1.954 1.00 95.94 21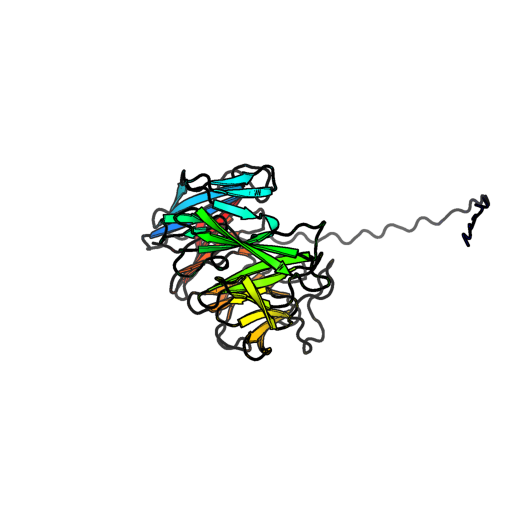1 ARG A C 1
ATOM 1551 O O . ARG A 1 211 ? 20.327 -2.991 -1.727 1.00 95.94 211 ARG A O 1
ATOM 1558 N N . GLU A 1 212 ? 21.928 -2.364 -3.153 1.00 96.06 212 GLU A N 1
ATOM 1559 C CA . GLU A 1 212 ? 21.073 -2.419 -4.329 1.00 96.06 212 GLU A CA 1
ATOM 1560 C C . GLU A 1 212 ? 20.787 -3.875 -4.726 1.00 96.06 212 GLU A C 1
ATOM 1562 O O . GLU A 1 212 ? 21.697 -4.706 -4.785 1.00 96.06 212 GLU A O 1
ATOM 1567 N N . LEU A 1 213 ? 19.514 -4.193 -4.963 1.00 97.38 213 LEU A N 1
ATOM 1568 C CA . LEU A 1 213 ? 19.070 -5.513 -5.411 1.00 97.38 213 LEU A CA 1
ATOM 1569 C C . LEU A 1 213 ? 18.920 -5.556 -6.928 1.00 97.38 213 LEU A C 1
ATOM 1571 O O . LEU A 1 213 ? 19.435 -6.459 -7.581 1.00 97.38 213 LEU A O 1
ATOM 1575 N N . VAL A 1 214 ? 18.203 -4.580 -7.492 1.00 96.75 214 VAL A N 1
ATOM 1576 C CA . VAL A 1 214 ? 17.911 -4.536 -8.926 1.00 96.75 214 VAL A CA 1
ATOM 1577 C C . VAL A 1 214 ? 17.616 -3.113 -9.394 1.00 96.75 214 VAL A C 1
ATOM 1579 O O . VAL A 1 214 ? 16.943 -2.350 -8.702 1.00 96.75 214 VAL A O 1
ATOM 1582 N N . GLN A 1 215 ? 18.055 -2.786 -10.613 1.00 94.62 215 GLN A N 1
ATOM 1583 C CA . GLN A 1 215 ? 17.650 -1.571 -11.323 1.00 94.62 215 GLN A CA 1
ATOM 1584 C C . GLN A 1 215 ? 16.428 -1.826 -12.196 1.00 94.62 215 GLN A C 1
ATOM 1586 O O . GLN A 1 215 ? 16.450 -2.590 -13.167 1.00 94.62 215 GLN A O 1
ATOM 1591 N N . VAL A 1 216 ? 15.332 -1.171 -11.839 1.00 93.81 216 VAL A N 1
ATOM 1592 C CA . VAL A 1 216 ? 14.010 -1.397 -12.416 1.00 93.81 216 VAL A CA 1
ATOM 1593 C C . VAL A 1 216 ? 13.222 -0.094 -12.303 1.00 93.81 216 VAL A C 1
ATOM 1595 O O . VAL A 1 216 ? 13.131 0.473 -11.230 1.00 93.81 216 VAL A O 1
ATOM 1598 N N . THR A 1 217 ? 12.688 0.438 -13.397 1.00 92.88 217 THR A N 1
ATOM 1599 C CA . THR A 1 217 ? 11.879 1.673 -13.364 1.00 92.88 217 THR A CA 1
ATOM 1600 C C . THR A 1 217 ? 10.414 1.367 -13.050 1.00 92.88 217 THR A C 1
ATOM 1602 O O . THR A 1 217 ? 10.021 0.201 -13.100 1.00 92.88 217 THR A O 1
ATOM 1605 N N . PHE A 1 218 ? 9.597 2.382 -12.754 1.00 92.50 218 PHE A N 1
ATOM 1606 C CA . PHE A 1 218 ? 8.143 2.246 -12.572 1.00 92.50 218 PHE A CA 1
ATOM 1607 C C . PHE A 1 218 ? 7.747 1.124 -11.596 1.00 92.50 218 PHE A C 1
ATOM 1609 O O . PHE A 1 218 ? 6.925 0.271 -11.929 1.00 92.50 218 PHE A O 1
ATOM 1616 N N . VAL A 1 219 ? 8.397 1.072 -10.429 1.00 95.38 219 VAL A N 1
ATOM 1617 C CA . VAL A 1 219 ? 8.069 0.089 -9.388 1.00 95.38 219 VAL A CA 1
ATOM 1618 C C . VAL A 1 219 ? 6.812 0.537 -8.656 1.00 95.38 219 VAL A C 1
ATOM 1620 O O . VAL A 1 219 ? 6.765 1.632 -8.094 1.00 95.38 219 VAL A O 1
ATOM 1623 N N . GLU A 1 220 ? 5.802 -0.322 -8.660 1.00 93.88 220 GLU A N 1
ATOM 1624 C CA . GLU A 1 220 ? 4.510 -0.086 -8.015 1.00 93.88 220 GLU A CA 1
ATOM 1625 C C . GLU A 1 220 ? 4.501 -0.661 -6.599 1.00 93.88 220 GLU A C 1
ATOM 1627 O O . GLU A 1 220 ? 4.026 -0.015 -5.667 1.00 93.88 220 GLU A O 1
ATOM 1632 N N . ALA A 1 221 ? 5.090 -1.847 -6.426 1.00 94.81 221 ALA A N 1
ATOM 1633 C CA . ALA A 1 221 ? 5.174 -2.523 -5.141 1.00 94.81 221 ALA A CA 1
ATOM 1634 C C . ALA A 1 221 ? 6.412 -3.420 -5.029 1.00 94.81 221 ALA A C 1
ATOM 1636 O O . ALA A 1 221 ? 6.954 -3.906 -6.024 1.00 94.81 221 ALA A O 1
ATOM 1637 N N . VAL A 1 222 ? 6.813 -3.692 -3.790 1.00 96.62 222 VAL A N 1
ATOM 1638 C CA . VAL A 1 222 ? 7.753 -4.755 -3.430 1.00 96.62 222 VAL A CA 1
ATOM 1639 C C . VAL A 1 222 ? 7.018 -5.689 -2.483 1.00 96.62 222 VAL A C 1
ATOM 1641 O O . VAL A 1 222 ? 6.346 -5.215 -1.573 1.00 96.62 222 VAL A O 1
ATOM 1644 N N . ARG A 1 223 ? 7.069 -6.998 -2.744 1.00 94.69 223 ARG A N 1
ATOM 1645 C CA . ARG A 1 223 ? 6.481 -8.006 -1.856 1.00 94.69 223 ARG A CA 1
ATOM 1646 C C . ARG A 1 223 ? 7.053 -9.388 -2.132 1.00 94.69 223 ARG A C 1
ATOM 1648 O O . ARG A 1 223 ? 7.135 -9.814 -3.286 1.00 94.69 223 ARG A O 1
ATOM 1655 N N . GLY A 1 224 ? 7.386 -10.111 -1.064 1.00 92.62 224 GLY A N 1
ATOM 1656 C CA . GLY A 1 224 ? 7.707 -11.541 -1.117 1.00 92.62 224 GLY A CA 1
ATOM 1657 C C . GLY A 1 224 ? 8.934 -11.877 -1.968 1.00 92.62 224 GLY A C 1
ATOM 1658 O O . GLY A 1 224 ? 8.925 -12.887 -2.666 1.00 92.62 224 GLY A O 1
ATOM 1659 N N . GLY A 1 225 ? 9.959 -11.019 -1.955 1.00 95.44 225 GLY A N 1
ATOM 1660 C CA . GLY A 1 225 ? 11.180 -11.208 -2.748 1.00 95.44 225 GLY A CA 1
ATOM 1661 C C . GLY A 1 225 ? 11.077 -10.762 -4.211 1.00 95.44 225 GLY A C 1
ATOM 1662 O O . GLY A 1 225 ? 11.984 -11.039 -4.998 1.00 95.44 225 GLY A O 1
ATOM 1663 N N . TYR A 1 226 ? 10.007 -10.052 -4.581 1.00 97.75 226 TYR A N 1
ATOM 1664 C CA . TYR A 1 226 ? 9.796 -9.543 -5.934 1.00 97.75 226 TYR A CA 1
ATOM 1665 C C . TYR A 1 226 ? 9.499 -8.044 -5.946 1.00 97.75 226 TYR A C 1
ATOM 1667 O O . TYR A 1 226 ? 8.832 -7.527 -5.050 1.00 97.75 226 TYR A O 1
ATOM 1675 N N . ALA A 1 227 ? 9.923 -7.369 -7.012 1.00 97.81 227 ALA A N 1
ATOM 1676 C CA . ALA A 1 227 ? 9.385 -6.070 -7.401 1.00 97.81 227 ALA A CA 1
ATOM 1677 C C . ALA A 1 227 ? 8.312 -6.235 -8.477 1.00 97.81 227 ALA A C 1
ATOM 1679 O O . ALA A 1 227 ? 8.479 -7.001 -9.425 1.00 97.81 227 ALA A O 1
ATOM 1680 N N . TRP A 1 228 ? 7.231 -5.482 -8.342 1.00 97.69 228 TRP A N 1
ATOM 1681 C CA . TRP A 1 228 ? 6.112 -5.436 -9.273 1.00 97.69 228 TRP A CA 1
ATOM 1682 C C . TRP A 1 228 ? 6.126 -4.087 -9.960 1.00 97.69 228 TRP A C 1
ATOM 1684 O O . TRP A 1 228 ? 6.151 -3.050 -9.295 1.00 97.69 228 TRP A O 1
ATOM 1694 N N . ALA A 1 229 ? 6.204 -4.105 -11.285 1.00 97.06 229 ALA A N 1
ATOM 1695 C CA . ALA A 1 229 ? 6.500 -2.910 -12.044 1.00 97.06 229 ALA A CA 1
ATOM 1696 C C . ALA A 1 229 ? 5.628 -2.801 -13.297 1.00 97.06 229 ALA A C 1
ATOM 1698 O O . ALA A 1 229 ? 5.500 -3.754 -14.072 1.00 97.06 229 ALA A O 1
ATOM 1699 N N . ALA A 1 230 ? 5.092 -1.605 -13.515 1.00 95.62 230 ALA A N 1
ATOM 1700 C CA . ALA A 1 230 ? 4.286 -1.245 -14.671 1.00 95.62 230 ALA A CA 1
ATOM 1701 C C . ALA A 1 230 ? 5.165 -1.082 -15.921 1.00 95.62 230 ALA A C 1
ATOM 1703 O O . ALA A 1 230 ? 6.203 -0.414 -15.893 1.00 95.62 230 ALA A O 1
ATOM 1704 N N . ARG A 1 231 ? 4.796 -1.706 -17.043 1.00 96.06 231 ARG A N 1
ATOM 1705 C CA . ARG A 1 231 ? 5.587 -1.705 -18.284 1.00 96.06 231 ARG A CA 1
ATOM 1706 C C . ARG A 1 231 ? 4.741 -1.473 -19.523 1.00 96.06 231 ARG A C 1
ATOM 1708 O O . ARG A 1 231 ? 3.580 -1.872 -19.590 1.00 96.06 231 ARG A O 1
ATOM 1715 N N . ILE A 1 232 ? 5.378 -0.876 -20.527 1.00 95.94 232 ILE A N 1
ATOM 1716 C CA . ILE A 1 232 ? 4.911 -0.923 -21.911 1.00 95.94 232 ILE A CA 1
ATOM 1717 C C . ILE A 1 232 ? 5.400 -2.248 -22.495 1.00 95.94 232 ILE A C 1
ATOM 1719 O O . ILE A 1 232 ? 6.607 -2.485 -22.586 1.00 95.94 232 ILE A O 1
ATOM 1723 N N . ASP A 1 233 ? 4.466 -3.116 -22.854 1.00 95.62 233 ASP A N 1
ATOM 1724 C CA . ASP A 1 233 ? 4.746 -4.372 -23.526 1.00 95.62 233 ASP A CA 1
ATOM 1725 C C . ASP A 1 233 ? 5.161 -4.085 -24.979 1.00 95.62 233 ASP A C 1
ATOM 1727 O O . ASP A 1 233 ? 4.379 -3.495 -25.730 1.00 95.62 233 ASP A O 1
ATOM 1731 N N . PRO A 1 234 ? 6.366 -4.496 -25.412 1.00 94.62 234 PRO A N 1
ATOM 1732 C CA . PRO A 1 234 ? 6.863 -4.204 -26.756 1.00 94.62 234 PRO A CA 1
ATOM 1733 C C . PRO A 1 234 ? 6.085 -4.924 -27.867 1.00 94.62 234 PRO A C 1
ATOM 1735 O O . PRO A 1 234 ? 6.301 -4.637 -29.042 1.00 94.62 234 PRO A O 1
ATOM 1738 N N . ARG A 1 235 ? 5.211 -5.879 -27.521 1.00 94.69 235 ARG A N 1
ATOM 1739 C CA . ARG A 1 235 ? 4.354 -6.594 -28.474 1.00 94.69 235 ARG A CA 1
ATOM 1740 C C . ARG A 1 235 ? 3.094 -5.807 -28.832 1.00 94.69 235 ARG A C 1
ATOM 1742 O O . ARG A 1 235 ? 2.426 -6.185 -29.791 1.00 94.69 235 ARG A O 1
ATOM 1749 N N . ASP A 1 236 ? 2.750 -4.762 -28.077 1.00 95.88 236 ASP A N 1
ATOM 1750 C CA . ASP A 1 236 ? 1.592 -3.915 -28.366 1.00 95.88 236 ASP A CA 1
ATOM 1751 C C . ASP A 1 236 ? 1.968 -2.839 -29.400 1.00 95.88 236 ASP A C 1
ATOM 1753 O O . ASP A 1 236 ? 2.746 -1.937 -29.080 1.00 95.88 236 ASP A O 1
ATOM 1757 N N . PRO A 1 237 ? 1.436 -2.882 -30.636 1.00 94.94 237 PRO A N 1
ATOM 1758 C CA . PRO A 1 237 ? 1.690 -1.834 -31.624 1.00 94.94 237 PRO A CA 1
ATOM 1759 C C . PRO A 1 237 ? 0.975 -0.514 -31.288 1.00 94.94 237 PRO A C 1
ATOM 1761 O O . PRO A 1 237 ? 1.230 0.507 -31.925 1.00 94.94 237 PRO A O 1
ATOM 1764 N N . SER A 1 238 ? 0.058 -0.531 -30.320 1.00 94.19 238 SER A N 1
ATOM 1765 C CA . SER A 1 238 ? -0.833 0.574 -29.975 1.00 94.19 238 SER A CA 1
ATOM 1766 C C . SER A 1 238 ? -1.003 0.691 -28.454 1.00 94.19 238 SER A C 1
ATOM 1768 O O . SER A 1 238 ? -2.124 0.570 -27.952 1.00 94.19 238 SER A O 1
ATOM 1770 N N . PRO A 1 239 ? 0.088 0.931 -27.699 1.00 94.50 239 PRO A N 1
ATOM 1771 C CA . PRO A 1 239 ? 0.006 1.056 -26.251 1.00 94.50 239 PRO A CA 1
ATOM 1772 C C . PRO A 1 239 ? -0.886 2.245 -25.853 1.00 94.50 239 PRO A C 1
ATOM 1774 O O . PRO A 1 239 ? -0.974 3.234 -26.598 1.00 94.50 239 PRO A O 1
ATOM 1777 N N . PRO A 1 240 ? -1.542 2.180 -24.679 1.00 93.50 240 PRO A N 1
ATOM 1778 C CA . PRO A 1 240 ? -2.492 3.189 -24.226 1.00 93.50 240 PRO A CA 1
ATOM 1779 C C . PRO A 1 240 ? -1.851 4.578 -24.204 1.00 93.50 240 PRO A C 1
ATOM 1781 O O . PRO A 1 240 ? -0.736 4.760 -23.716 1.00 93.50 240 PRO A O 1
ATOM 1784 N N . GLN A 1 241 ? -2.580 5.569 -24.717 1.00 91.25 241 GLN A N 1
ATOM 1785 C CA . GLN A 1 241 ? -2.146 6.964 -24.748 1.00 91.25 241 GLN A CA 1
ATOM 1786 C C . GLN A 1 241 ? -2.985 7.794 -23.779 1.00 91.25 241 GLN A C 1
ATOM 1788 O O . GLN A 1 241 ? -4.191 7.961 -23.960 1.00 91.25 241 GLN A O 1
ATOM 1793 N N . LEU A 1 242 ? -2.339 8.356 -22.763 1.00 84.31 242 LEU A N 1
ATOM 1794 C CA . LEU A 1 242 ? -2.937 9.317 -21.849 1.00 84.31 242 LEU A CA 1
ATOM 1795 C C . LEU A 1 242 ? -2.780 10.727 -22.414 1.00 84.31 242 LEU A C 1
ATOM 1797 O O . LEU A 1 242 ? -1.686 11.146 -22.789 1.00 84.31 242 LEU A O 1
ATOM 1801 N N . ARG A 1 243 ? -3.870 11.504 -22.408 1.00 78.25 243 ARG A N 1
ATOM 1802 C CA . ARG A 1 243 ? -3.936 12.846 -23.026 1.00 78.25 243 ARG A CA 1
ATOM 1803 C C . ARG A 1 243 ? -2.834 13.819 -22.584 1.00 78.25 243 ARG A C 1
ATOM 1805 O O . ARG A 1 243 ? -2.530 14.741 -23.330 1.00 78.25 243 ARG A O 1
ATOM 1812 N N . ARG A 1 244 ? -2.297 13.667 -21.368 1.00 77.00 244 ARG A N 1
ATOM 1813 C CA . ARG A 1 244 ? -1.271 14.559 -20.791 1.00 77.00 244 ARG A CA 1
ATOM 1814 C C . ARG A 1 244 ? 0.071 13.880 -20.533 1.00 77.00 244 ARG A C 1
ATOM 1816 O O . ARG A 1 244 ? 1.085 14.562 -20.563 1.00 77.00 244 ARG A O 1
ATOM 1823 N N . SER A 1 245 ? 0.067 12.572 -20.292 1.00 80.00 245 SER A N 1
ATOM 1824 C CA . SER A 1 245 ? 1.257 11.829 -19.856 1.00 80.00 245 SER A CA 1
ATOM 1825 C C . SER A 1 245 ? 1.899 11.004 -20.975 1.00 80.00 245 SER A C 1
ATOM 1827 O O . SER A 1 245 ? 2.949 10.409 -20.763 1.00 80.00 245 SER A O 1
ATOM 1829 N N . GLY A 1 246 ? 1.297 10.974 -22.171 1.00 87.12 246 GLY A N 1
ATOM 1830 C CA . GLY A 1 246 ? 1.801 10.197 -23.300 1.00 87.12 246 GLY A CA 1
ATOM 1831 C C . GLY A 1 246 ? 1.515 8.705 -23.145 1.00 87.12 246 GLY A C 1
ATOM 1832 O O . GLY A 1 246 ? 0.439 8.318 -22.692 1.00 87.12 246 GLY A O 1
ATOM 1833 N N . THR A 1 247 ? 2.462 7.863 -23.555 1.00 90.94 247 THR A N 1
ATOM 1834 C CA . THR A 1 247 ? 2.285 6.404 -23.525 1.00 90.94 247 THR A CA 1
ATOM 1835 C C . THR A 1 247 ? 2.290 5.885 -22.088 1.00 90.94 247 THR A C 1
ATOM 1837 O O . THR A 1 247 ? 3.189 6.222 -21.322 1.00 90.94 247 THR A O 1
ATOM 1840 N N . SER A 1 248 ? 1.309 5.052 -21.739 1.00 92.00 248 SER A N 1
ATOM 1841 C CA . SER A 1 248 ? 1.162 4.447 -20.410 1.00 92.00 248 SER A CA 1
ATOM 1842 C C . SER A 1 248 ? 1.468 2.946 -20.415 1.00 92.00 248 SER A C 1
ATOM 1844 O O . SER A 1 248 ? 1.535 2.316 -21.474 1.00 92.00 248 SER A O 1
ATOM 1846 N N . SER A 1 249 ? 1.667 2.368 -19.231 1.00 94.81 249 SER A N 1
ATOM 1847 C CA . SER A 1 249 ? 1.862 0.930 -19.045 1.00 94.81 249 SER A CA 1
ATOM 1848 C C . SER A 1 249 ? 0.615 0.142 -19.420 1.00 94.81 249 SER A C 1
ATOM 1850 O O . SER A 1 249 ? -0.499 0.515 -19.080 1.00 94.81 249 SER A O 1
ATOM 1852 N N . ASN A 1 250 ? 0.809 -0.990 -20.083 1.00 96.50 250 ASN A N 1
ATOM 1853 C CA . ASN A 1 250 ? -0.238 -1.948 -20.447 1.00 96.50 250 ASN A CA 1
ATOM 1854 C C . ASN A 1 250 ? 0.074 -3.364 -19.947 1.00 96.50 250 ASN A C 1
ATOM 1856 O O . ASN A 1 250 ? -0.613 -4.323 -20.303 1.00 96.50 250 ASN A O 1
ATOM 1860 N N . SER A 1 251 ? 1.122 -3.510 -19.136 1.00 97.19 251 SER A N 1
ATOM 1861 C CA . SER A 1 251 ? 1.529 -4.776 -18.542 1.00 97.19 251 SER A CA 1
ATOM 1862 C C . SER A 1 251 ? 2.090 -4.596 -17.137 1.00 97.19 251 SER A C 1
ATOM 1864 O O . SER A 1 251 ? 2.681 -3.564 -16.816 1.00 97.19 251 SER A O 1
ATOM 1866 N N . VAL A 1 252 ? 1.946 -5.641 -16.324 1.00 97.56 252 VAL A N 1
ATOM 1867 C CA . VAL A 1 252 ? 2.628 -5.783 -15.036 1.00 97.56 252 VAL A CA 1
ATOM 1868 C C . VAL A 1 252 ? 3.709 -6.839 -15.182 1.00 97.56 252 VAL A C 1
ATOM 1870 O O . VAL A 1 252 ? 3.454 -7.971 -15.607 1.00 97.56 252 VAL A O 1
ATOM 1873 N N . VAL A 1 253 ? 4.928 -6.468 -14.806 1.00 97.75 253 VAL A N 1
ATOM 1874 C CA . VAL A 1 253 ? 6.095 -7.345 -14.796 1.00 97.75 253 VAL A CA 1
ATOM 1875 C C . VAL A 1 253 ? 6.542 -7.570 -13.361 1.00 97.75 253 VAL A C 1
ATOM 1877 O O . VAL A 1 253 ? 6.772 -6.625 -12.609 1.00 97.75 253 VAL A O 1
ATOM 1880 N N . ARG A 1 254 ? 6.722 -8.841 -13.005 1.00 97.69 254 ARG A N 1
ATOM 1881 C CA . ARG A 1 254 ? 7.364 -9.260 -11.763 1.00 97.69 254 ARG A CA 1
ATOM 1882 C C . ARG A 1 254 ? 8.860 -9.420 -12.001 1.00 97.69 254 ARG A C 1
ATOM 1884 O O . ARG A 1 254 ? 9.265 -10.108 -12.941 1.00 97.69 254 ARG A O 1
ATOM 1891 N N . VAL A 1 255 ? 9.670 -8.809 -11.149 1.00 98.44 255 VAL A N 1
ATOM 1892 C CA . VAL A 1 255 ? 11.131 -8.887 -11.166 1.00 98.44 255 VAL A CA 1
ATOM 1893 C C . VAL A 1 255 ? 11.596 -9.601 -9.907 1.00 98.44 255 VAL A C 1
ATOM 1895 O O . VAL A 1 255 ? 11.317 -9.152 -8.800 1.00 98.44 255 VAL A O 1
ATOM 1898 N N . ASP A 1 256 ? 12.283 -10.722 -10.077 1.00 98.00 256 ASP A N 1
ATOM 1899 C CA . ASP A 1 256 ? 12.909 -11.466 -8.987 1.00 98.00 256 ASP A CA 1
ATOM 1900 C C . ASP A 1 256 ? 14.091 -10.669 -8.420 1.00 98.00 256 ASP A C 1
ATOM 1902 O O . ASP A 1 256 ? 14.997 -10.285 -9.159 1.00 98.00 256 ASP A O 1
ATOM 1906 N N . LEU A 1 257 ? 14.072 -10.381 -7.116 1.00 97.88 257 LEU A N 1
ATOM 1907 C CA . LEU A 1 257 ? 15.079 -9.522 -6.486 1.00 97.88 257 LEU A CA 1
ATOM 1908 C C . LEU A 1 257 ? 16.423 -10.224 -6.250 1.00 97.88 257 LEU A C 1
ATOM 1910 O O . LEU A 1 257 ? 17.420 -9.550 -5.994 1.00 97.88 257 LEU A O 1
ATOM 1914 N N . ALA A 1 258 ? 16.465 -11.555 -6.314 1.00 96.25 258 ALA A N 1
ATOM 1915 C CA . ALA A 1 258 ? 17.697 -12.321 -6.163 1.00 96.25 258 ALA A CA 1
ATOM 1916 C C . ALA A 1 258 ? 18.443 -12.468 -7.496 1.00 96.25 258 ALA A C 1
ATOM 1918 O O . ALA A 1 258 ? 19.672 -12.457 -7.524 1.00 96.25 258 ALA A O 1
ATOM 1919 N N . THR A 1 259 ? 17.708 -12.607 -8.599 1.00 96.88 259 THR A N 1
ATOM 1920 C CA . THR A 1 259 ? 18.262 -12.941 -9.922 1.00 96.88 259 THR A CA 1
ATOM 1921 C C . THR A 1 259 ? 18.119 -11.824 -10.954 1.00 96.88 259 THR A C 1
ATOM 1923 O O . THR A 1 259 ? 18.773 -11.864 -11.995 1.00 96.88 259 THR A O 1
ATOM 1926 N N . GLY A 1 260 ? 17.245 -10.845 -10.714 1.00 96.75 260 GLY A N 1
ATOM 1927 C CA . GLY A 1 260 ? 16.863 -9.822 -11.690 1.00 96.75 260 GLY A CA 1
ATOM 1928 C C . GLY A 1 260 ? 15.967 -10.342 -12.821 1.00 96.75 260 GLY A C 1
ATOM 1929 O O . GLY A 1 260 ? 15.664 -9.590 -13.753 1.00 96.75 260 GLY A O 1
ATOM 1930 N N . ALA A 1 261 ? 15.539 -11.610 -12.772 1.00 97.88 261 ALA A N 1
ATOM 1931 C CA . ALA A 1 261 ? 14.712 -12.219 -13.806 1.00 97.88 261 ALA A CA 1
ATOM 1932 C C . ALA A 1 261 ? 13.345 -11.525 -13.903 1.00 97.88 261 ALA A C 1
ATOM 1934 O O . ALA A 1 261 ? 12.667 -11.308 -12.899 1.00 97.88 261 ALA A O 1
ATOM 1935 N N . LYS A 1 262 ? 12.927 -11.194 -15.129 1.00 97.44 262 LYS A N 1
ATOM 1936 C CA . LYS A 1 262 ? 11.674 -10.481 -15.415 1.00 97.44 262 LYS A CA 1
ATOM 1937 C C . LYS A 1 262 ? 10.648 -11.437 -16.005 1.00 97.44 262 LYS A C 1
ATOM 1939 O O . LYS A 1 262 ? 10.930 -12.113 -16.989 1.00 97.44 262 LYS A O 1
ATOM 1944 N N . THR A 1 263 ? 9.451 -11.457 -15.434 1.00 97.19 263 THR A N 1
ATOM 1945 C CA . THR A 1 263 ? 8.319 -12.259 -15.911 1.00 97.19 263 THR A CA 1
ATOM 1946 C C . THR A 1 263 ? 7.115 -11.355 -16.120 1.00 97.19 263 THR A C 1
ATOM 1948 O O . THR A 1 263 ? 6.721 -10.642 -15.200 1.00 97.19 263 THR A O 1
ATOM 1951 N N . THR A 1 264 ? 6.506 -11.391 -17.304 1.00 96.56 264 THR A N 1
ATOM 1952 C CA . THR A 1 264 ? 5.240 -10.679 -17.535 1.00 96.56 264 THR A CA 1
ATOM 1953 C C . THR A 1 264 ? 4.114 -11.449 -16.865 1.00 96.56 264 THR A C 1
ATOM 1955 O O . THR A 1 264 ? 3.900 -12.624 -17.156 1.00 96.56 264 THR A O 1
ATOM 1958 N N . TRP A 1 265 ? 3.421 -10.795 -15.942 1.00 96.44 265 TRP A N 1
ATOM 1959 C CA . TRP A 1 265 ? 2.339 -11.393 -15.167 1.00 96.44 265 TRP A CA 1
ATOM 1960 C C . TRP A 1 265 ? 0.974 -11.092 -15.746 1.00 96.44 265 TRP A C 1
AT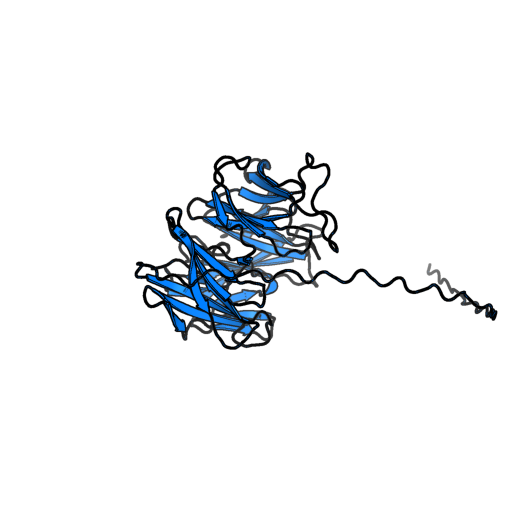OM 1962 O O . TRP A 1 265 ? 0.099 -11.945 -15.718 1.00 96.44 265 TRP A O 1
ATOM 1972 N N . PHE A 1 266 ? 0.803 -9.903 -16.304 1.00 97.38 266 PHE A N 1
ATOM 1973 C CA . PHE A 1 266 ? -0.467 -9.493 -16.871 1.00 97.38 266 PHE A CA 1
ATOM 1974 C C . PHE A 1 266 ? -0.230 -8.495 -17.992 1.00 97.38 266 PHE A C 1
ATOM 1976 O O . PHE A 1 266 ? 0.708 -7.703 -17.921 1.00 97.38 266 PHE A O 1
ATOM 1983 N N . TYR A 1 267 ? -1.067 -8.540 -19.022 1.00 96.38 267 TYR A N 1
ATOM 1984 C CA . TYR A 1 267 ? -0.987 -7.661 -20.182 1.00 96.38 267 TYR A CA 1
ATOM 1985 C C . TYR A 1 267 ? -2.382 -7.428 -20.763 1.00 96.38 267 TYR A C 1
ATOM 1987 O O . TYR A 1 267 ? -3.164 -8.372 -20.899 1.00 96.38 267 TYR A O 1
ATOM 1995 N N . ARG A 1 268 ? -2.693 -6.178 -21.123 1.00 95.62 268 ARG A N 1
ATOM 1996 C CA . ARG A 1 268 ? -3.942 -5.807 -21.797 1.00 95.62 268 ARG A CA 1
ATOM 1997 C C . ARG A 1 268 ? -3.674 -4.838 -22.950 1.00 95.62 268 ARG A C 1
ATOM 1999 O O . ARG A 1 268 ? -3.301 -3.700 -22.689 1.00 95.62 268 ARG A O 1
ATOM 2006 N N . PRO A 1 269 ? -3.900 -5.243 -24.213 1.00 95.12 269 PRO A N 1
ATOM 2007 C CA . PRO A 1 269 ? -3.607 -4.389 -25.361 1.00 95.12 269 PRO A CA 1
ATOM 2008 C C . PRO A 1 269 ? -4.422 -3.093 -25.313 1.00 95.12 269 PRO A C 1
ATOM 2010 O O . PRO A 1 269 ? -5.634 -3.129 -25.093 1.00 95.12 269 PRO A O 1
ATOM 2013 N N . GLY A 1 270 ? -3.757 -1.956 -25.525 1.00 94.06 270 GLY A N 1
ATOM 2014 C CA . GLY A 1 270 ? -4.380 -0.630 -25.596 1.00 94.06 270 GLY A CA 1
ATOM 2015 C C . GLY A 1 270 ? -5.042 -0.120 -24.308 1.00 94.06 270 GLY A C 1
ATOM 2016 O O . GLY A 1 270 ? -5.688 0.930 -24.342 1.00 94.06 270 GLY A O 1
ATOM 2017 N N . LEU A 1 271 ? -4.898 -0.822 -23.178 1.00 94.81 271 LEU A N 1
ATOM 2018 C CA . LEU A 1 271 ? -5.467 -0.435 -21.884 1.00 94.81 271 LEU A CA 1
ATOM 2019 C C . LEU A 1 271 ? -4.364 -0.175 -20.867 1.00 94.81 271 LEU A C 1
ATOM 2021 O O . LEU A 1 271 ? -3.328 -0.835 -20.895 1.00 94.81 271 LEU A O 1
ATOM 2025 N N . GLN A 1 272 ? -4.600 0.780 -19.966 1.00 94.12 272 GLN A N 1
ATOM 2026 C CA . GLN A 1 272 ? -3.679 1.026 -18.864 1.00 94.12 272 GLN A CA 1
ATOM 2027 C C . GLN A 1 272 ? -3.809 -0.083 -17.821 1.00 94.12 272 GLN A C 1
ATOM 2029 O O . GLN A 1 272 ? -4.923 -0.525 -17.539 1.00 94.12 272 GLN A O 1
ATOM 2034 N N . VAL A 1 273 ? -2.685 -0.516 -17.254 1.00 95.25 273 VAL A N 1
ATOM 2035 C CA . VAL A 1 273 ? -2.632 -1.570 -16.239 1.00 95.25 273 VAL A CA 1
ATOM 2036 C C . VAL A 1 273 ? -1.730 -1.138 -15.087 1.00 95.25 273 VAL A C 1
ATOM 2038 O O . VAL A 1 273 ? -0.569 -0.803 -15.330 1.00 95.25 273 VAL A O 1
ATOM 2041 N N . ASP A 1 274 ? -2.256 -1.233 -13.863 1.00 93.44 274 ASP A N 1
ATOM 2042 C CA . ASP A 1 274 ? -1.550 -0.893 -12.625 1.00 93.44 274 ASP A CA 1
ATOM 2043 C C . ASP A 1 274 ? -1.796 -1.946 -11.525 1.00 93.44 274 ASP A C 1
ATOM 2045 O O . ASP A 1 274 ? -2.897 -2.497 -11.394 1.00 93.44 274 ASP A O 1
ATOM 2049 N N . THR A 1 275 ? -0.784 -2.220 -10.701 1.00 95.56 275 THR A N 1
ATOM 2050 C CA . THR A 1 275 ? -0.922 -3.064 -9.501 1.00 95.56 275 THR A CA 1
ATOM 2051 C C . THR A 1 275 ? -1.473 -2.234 -8.345 1.00 95.56 275 THR A C 1
ATOM 2053 O O . THR A 1 275 ? -0.825 -1.290 -7.900 1.00 95.56 275 THR A O 1
ATOM 2056 N N . ILE A 1 276 ? -2.637 -2.608 -7.804 1.00 93.75 276 ILE A N 1
ATOM 2057 C CA . ILE A 1 276 ? -3.279 -1.875 -6.695 1.00 93.75 276 ILE A CA 1
ATOM 2058 C C . ILE A 1 276 ? -3.138 -2.568 -5.335 1.00 93.75 276 ILE A C 1
ATOM 2060 O O . ILE A 1 276 ? -3.488 -1.986 -4.315 1.00 93.75 276 ILE A O 1
ATOM 2064 N N . GLY A 1 277 ? -2.625 -3.800 -5.297 1.00 94.38 277 GLY A N 1
ATOM 2065 C CA . GLY A 1 277 ? -2.267 -4.499 -4.063 1.00 94.38 277 GLY A CA 1
ATOM 2066 C C . GLY A 1 277 ? -2.208 -6.009 -4.245 1.00 94.38 277 GLY A C 1
ATOM 2067 O O . GLY A 1 277 ? -1.993 -6.491 -5.355 1.00 94.38 277 GLY A O 1
ATOM 2068 N N . PHE A 1 278 ? -2.370 -6.765 -3.158 1.00 95.75 278 PHE A N 1
ATOM 2069 C CA . PHE A 1 278 ? -2.212 -8.221 -3.167 1.00 95.75 278 PHE A CA 1
ATOM 2070 C C . PHE A 1 278 ? -3.194 -8.904 -2.225 1.00 95.75 278 PHE A C 1
ATOM 2072 O O . PHE A 1 278 ? -3.583 -8.331 -1.208 1.00 95.75 278 PHE A O 1
ATOM 2079 N N . ASP A 1 279 ? -3.529 -10.154 -2.525 1.00 95.56 279 ASP A N 1
ATOM 2080 C CA . ASP A 1 279 ? -4.268 -11.011 -1.603 1.00 95.56 279 ASP A CA 1
ATOM 2081 C C . ASP A 1 279 ? -3.366 -11.652 -0.522 1.00 95.56 279 ASP A C 1
ATOM 2083 O O . ASP A 1 279 ? -2.150 -11.438 -0.478 1.00 95.56 279 ASP A O 1
ATOM 2087 N N . SER A 1 280 ? -3.949 -12.487 0.349 1.00 93.50 280 SER A N 1
ATOM 2088 C CA . SER A 1 280 ? -3.224 -13.161 1.439 1.00 93.50 280 SER A CA 1
ATOM 2089 C C . SER A 1 280 ? -2.237 -14.228 0.950 1.00 93.50 280 SER A C 1
ATOM 2091 O O . SER A 1 280 ? -1.481 -14.770 1.751 1.00 93.50 280 SER A O 1
ATOM 2093 N N . ARG A 1 281 ? -2.235 -14.549 -0.350 1.00 93.56 281 ARG A N 1
ATOM 2094 C CA . ARG A 1 281 ? -1.303 -15.482 -1.000 1.00 93.56 281 ARG A CA 1
ATOM 2095 C C . ARG A 1 281 ? -0.275 -14.752 -1.869 1.00 93.56 281 ARG A C 1
ATOM 2097 O O . ARG A 1 281 ? 0.411 -15.397 -2.658 1.00 93.56 281 ARG A O 1
ATOM 2104 N N . SER A 1 282 ? -0.162 -13.429 -1.732 1.00 93.44 282 SER A N 1
ATOM 2105 C CA . SER A 1 282 ? 0.734 -12.581 -2.527 1.00 93.44 282 SER A CA 1
ATOM 2106 C C . SER A 1 282 ? 0.439 -12.599 -4.032 1.00 93.44 282 SER A C 1
ATOM 2108 O O . SER A 1 282 ? 1.328 -12.330 -4.841 1.00 93.44 282 SER A O 1
ATOM 2110 N N . ARG A 1 283 ? -0.805 -12.892 -4.423 1.00 95.00 283 ARG A N 1
ATOM 2111 C CA . ARG A 1 283 ? -1.272 -12.746 -5.805 1.00 95.00 283 ARG A CA 1
ATOM 2112 C C . ARG A 1 283 ? -1.622 -11.281 -6.066 1.00 95.00 283 ARG A C 1
ATOM 2114 O O . ARG A 1 283 ? -2.309 -10.687 -5.230 1.00 95.00 283 ARG A O 1
ATOM 2121 N N . PRO A 1 284 ? -1.163 -10.682 -7.176 1.00 96.62 284 PRO A N 1
ATOM 2122 C CA . PRO A 1 284 ? -1.410 -9.275 -7.450 1.00 96.62 284 PRO A CA 1
ATOM 2123 C C . PRO A 1 284 ? -2.877 -9.036 -7.814 1.00 96.62 284 PRO A C 1
ATOM 2125 O O . PRO A 1 284 ? -3.514 -9.810 -8.539 1.00 96.62 284 PRO A O 1
ATOM 2128 N N . ILE A 1 285 ? -3.389 -7.919 -7.316 1.00 97.25 285 ILE A N 1
ATOM 2129 C CA . ILE A 1 285 ? -4.675 -7.348 -7.683 1.00 97.25 285 ILE A CA 1
ATOM 2130 C C . ILE A 1 285 ? -4.381 -6.194 -8.632 1.00 97.25 285 ILE A C 1
ATOM 2132 O O . ILE A 1 285 ? -3.638 -5.270 -8.294 1.00 97.25 285 ILE A O 1
ATOM 2136 N N . ILE A 1 286 ? -4.945 -6.270 -9.829 1.00 96.50 286 ILE A N 1
ATOM 2137 C CA . ILE A 1 286 ? -4.622 -5.383 -10.941 1.00 96.50 286 ILE A CA 1
ATOM 2138 C C . ILE A 1 286 ? -5.849 -4.574 -11.322 1.00 96.50 286 ILE A C 1
ATOM 2140 O O . ILE A 1 286 ? -6.929 -5.134 -11.518 1.00 96.50 286 ILE A O 1
ATOM 2144 N N . GLN A 1 287 ? -5.664 -3.267 -11.471 1.00 94.56 287 GLN A N 1
ATOM 2145 C CA . GLN A 1 287 ? -6.649 -2.378 -12.064 1.00 94.56 287 GLN A CA 1
ATOM 2146 C C . GLN A 1 287 ? -6.325 -2.179 -13.545 1.00 94.56 287 GLN A C 1
ATOM 2148 O O . GLN A 1 287 ? -5.181 -1.930 -13.922 1.00 94.56 287 GLN A O 1
ATOM 2153 N N . VAL A 1 288 ? -7.347 -2.303 -14.387 1.00 94.69 288 VAL A N 1
ATOM 2154 C CA . VAL A 1 288 ? -7.269 -2.033 -15.823 1.00 94.69 288 VAL A CA 1
ATOM 2155 C C . VAL A 1 288 ? -8.146 -0.830 -16.119 1.00 94.69 288 VAL A C 1
ATOM 2157 O O . VAL A 1 288 ? -9.334 -0.863 -15.812 1.00 94.69 288 VAL A O 1
ATOM 2160 N N . SER A 1 289 ? -7.580 0.210 -16.723 1.00 91.38 289 SER A N 1
ATOM 2161 C CA . SER A 1 289 ? -8.264 1.484 -16.970 1.00 91.38 289 SER A CA 1
ATOM 2162 C C . SER A 1 289 ? -8.326 1.811 -18.460 1.00 91.38 289 SER A C 1
ATOM 2164 O O . SER A 1 289 ? -7.357 1.629 -19.204 1.00 91.38 289 SER A O 1
ATOM 2166 N N . HIS A 1 290 ? -9.471 2.334 -18.909 1.00 89.56 290 HIS A N 1
ATOM 2167 C CA . HIS A 1 290 ? -9.637 2.782 -20.289 1.00 89.56 290 HIS A CA 1
ATOM 2168 C C . HIS A 1 290 ? -9.069 4.202 -20.492 1.00 89.56 290 HIS A C 1
ATOM 2170 O O . HIS A 1 290 ? -9.518 5.144 -19.833 1.00 89.56 290 HIS A O 1
ATOM 2176 N N . PRO A 1 291 ? -8.142 4.411 -21.449 1.00 85.25 291 PRO A N 1
ATOM 2177 C CA . PRO A 1 291 ? -7.542 5.728 -21.698 1.00 85.25 291 PRO A CA 1
ATOM 2178 C C . PRO A 1 291 ? -8.503 6.726 -22.375 1.00 85.25 291 PRO A C 1
ATOM 2180 O O . PRO A 1 291 ? -8.181 7.905 -22.527 1.00 85.25 291 PRO A O 1
ATOM 2183 N N . ASP A 1 292 ? -9.697 6.279 -22.777 1.00 83.62 292 ASP A N 1
ATOM 2184 C CA . ASP A 1 292 ? -10.721 7.087 -23.453 1.00 83.62 292 ASP A CA 1
ATOM 2185 C C . ASP A 1 292 ? -11.425 8.104 -22.530 1.00 83.62 292 ASP A C 1
ATOM 2187 O O . ASP A 1 292 ? -12.194 8.941 -23.006 1.00 83.62 292 ASP A O 1
ATOM 2191 N N . GLY A 1 293 ? -11.144 8.064 -21.224 1.00 75.75 293 GLY A N 1
ATOM 2192 C CA . GLY A 1 293 ? -11.766 8.934 -20.227 1.00 75.75 293 GLY A CA 1
ATOM 2193 C C . GLY A 1 293 ? -13.200 8.538 -19.870 1.00 75.75 293 GLY A C 1
ATOM 2194 O O . GLY A 1 293 ? -13.885 9.309 -19.204 1.00 75.75 293 GLY A O 1
ATOM 2195 N N . SER A 1 294 ? -13.659 7.350 -20.280 1.00 80.31 294 SER A N 1
ATOM 2196 C CA . SER A 1 294 ? -14.995 6.831 -19.953 1.00 80.31 294 SER A CA 1
ATOM 2197 C C . SER A 1 294 ? -15.179 6.493 -18.473 1.00 80.31 294 SER A C 1
ATOM 2199 O O . SER A 1 294 ? -16.300 6.229 -18.049 1.00 80.31 294 SER A O 1
ATOM 2201 N N . GLY A 1 295 ? -14.092 6.450 -17.695 1.00 78.62 295 GLY A N 1
ATOM 2202 C CA . GLY A 1 295 ? -14.110 5.972 -16.311 1.00 78.62 295 GLY A CA 1
ATOM 2203 C C . GLY A 1 295 ? -14.336 4.463 -16.196 1.00 78.62 295 GLY A C 1
ATOM 2204 O O . GLY A 1 295 ? -14.458 3.950 -15.090 1.00 78.62 295 GLY A O 1
ATOM 2205 N N . ARG A 1 296 ? -14.379 3.731 -17.319 1.00 86.56 296 ARG A N 1
ATOM 2206 C CA . ARG A 1 296 ? -14.456 2.272 -17.300 1.00 86.56 296 ARG A CA 1
ATOM 2207 C C . ARG A 1 296 ? -13.164 1.703 -16.729 1.00 86.56 296 ARG A C 1
ATOM 2209 O O . ARG A 1 296 ? -12.068 2.027 -17.195 1.00 86.56 296 ARG A O 1
ATOM 2216 N N . SER A 1 297 ? -13.336 0.834 -15.746 1.00 89.88 297 SER A N 1
ATOM 2217 C CA . SER A 1 297 ? -12.276 0.114 -15.068 1.00 89.88 297 SER A CA 1
ATOM 2218 C C . SER A 1 297 ? -12.692 -1.334 -14.847 1.00 89.88 297 SER A C 1
ATOM 2220 O O . SER A 1 297 ? -13.874 -1.658 -14.672 1.00 89.88 297 SER A O 1
ATOM 2222 N N . GLU A 1 298 ? -11.692 -2.200 -14.843 1.00 94.19 298 GLU A N 1
ATOM 2223 C CA . GLU A 1 298 ? -11.817 -3.581 -14.416 1.00 94.19 298 GLU A CA 1
ATOM 2224 C C . GLU A 1 298 ? -10.830 -3.836 -13.281 1.00 94.19 298 GLU A C 1
ATOM 2226 O O . GLU A 1 298 ? -9.765 -3.220 -13.208 1.00 94.19 298 GLU A O 1
ATOM 2231 N N . THR A 1 299 ? -11.162 -4.763 -12.395 1.00 95.75 299 THR A N 1
ATOM 2232 C CA . THR A 1 299 ? -10.246 -5.234 -11.361 1.00 95.75 299 THR A CA 1
ATOM 2233 C C . THR A 1 299 ? -10.128 -6.741 -11.433 1.00 95.75 299 THR A C 1
ATOM 2235 O O . THR A 1 299 ? -11.131 -7.451 -11.513 1.00 95.75 299 THR A O 1
ATOM 2238 N N . TRP A 1 300 ? -8.891 -7.218 -11.407 1.00 96.81 300 TRP A N 1
ATOM 2239 C CA . TRP A 1 300 ? -8.532 -8.612 -11.616 1.00 96.81 300 TRP A CA 1
ATOM 2240 C C . TRP A 1 300 ? -7.689 -9.123 -10.458 1.00 96.81 300 TRP A C 1
ATOM 2242 O O . TRP A 1 300 ? -6.794 -8.429 -9.985 1.00 96.81 300 TRP A O 1
ATOM 2252 N N . LEU A 1 301 ? -7.943 -10.360 -10.045 1.00 97.00 301 LEU A N 1
ATOM 2253 C CA . LEU A 1 301 ? -7.026 -11.151 -9.236 1.00 97.00 301 LEU A CA 1
ATOM 2254 C C . LEU A 1 301 ? -6.244 -12.067 -10.175 1.00 97.00 301 LEU A C 1
ATOM 2256 O O . LEU A 1 301 ? -6.831 -12.966 -10.782 1.00 97.00 301 LEU A O 1
ATOM 2260 N N . VAL A 1 302 ? -4.940 -11.840 -10.313 1.00 96.56 302 VAL A N 1
ATOM 2261 C CA . VAL A 1 302 ? -4.106 -12.608 -11.247 1.00 96.56 302 VAL A CA 1
ATOM 2262 C C . VAL A 1 302 ? -3.430 -13.754 -10.518 1.00 96.56 302 VAL A C 1
ATOM 2264 O O . VAL A 1 302 ? -2.709 -13.549 -9.544 1.00 96.56 302 VAL A O 1
ATOM 2267 N N . ASN A 1 303 ? -3.688 -14.970 -10.987 1.00 93.19 303 ASN A N 1
ATOM 2268 C CA . ASN A 1 303 ? -3.269 -16.187 -10.300 1.00 93.19 303 ASN A CA 1
ATOM 2269 C C . ASN A 1 303 ? -1.890 -16.663 -10.747 1.00 93.19 303 ASN A C 1
ATOM 2271 O O . ASN A 1 303 ? -1.087 -17.045 -9.898 1.00 93.19 303 ASN A O 1
ATOM 2275 N N . ASP A 1 304 ? -1.603 -16.557 -12.043 1.00 93.12 304 ASP A N 1
ATOM 2276 C CA . ASP A 1 304 ? -0.396 -17.104 -12.646 1.00 93.12 304 ASP A CA 1
ATOM 2277 C C . ASP A 1 304 ? 0.247 -16.122 -13.645 1.00 93.12 304 ASP A C 1
ATOM 2279 O O . ASP A 1 304 ? -0.419 -15.217 -14.167 1.00 93.12 304 ASP A O 1
ATOM 2283 N N . PRO A 1 305 ? 1.554 -16.285 -13.936 1.00 93.56 305 PRO A N 1
ATOM 2284 C CA . PRO A 1 305 ? 2.225 -15.549 -15.000 1.00 93.56 305 PRO A CA 1
ATOM 2285 C C . PRO A 1 305 ? 1.491 -15.637 -16.343 1.00 93.56 305 PRO A C 1
ATOM 2287 O O . PRO A 1 305 ? 0.924 -16.668 -16.690 1.00 93.56 305 PRO A O 1
ATOM 2290 N N . GLY A 1 306 ? 1.545 -14.564 -17.133 1.00 88.44 306 GLY A N 1
ATOM 2291 C CA . GLY A 1 306 ? 0.834 -14.476 -18.414 1.00 88.44 306 GLY A CA 1
ATOM 2292 C C . GLY A 1 306 ? -0.663 -14.169 -18.302 1.00 88.44 306 GLY A C 1
ATOM 2293 O O . GLY A 1 306 ? -1.284 -13.877 -19.320 1.00 88.44 306 GLY A O 1
ATOM 2294 N N . GLY A 1 307 ? -1.227 -14.155 -17.093 1.00 82.25 307 GLY A N 1
ATOM 2295 C CA . GLY A 1 307 ? -2.635 -13.851 -16.851 1.00 82.25 307 GLY A CA 1
ATOM 2296 C C . GLY A 1 307 ? -3.546 -15.075 -16.916 1.00 82.25 307 GLY A C 1
ATOM 2297 O O . GLY A 1 307 ? -4.750 -14.937 -16.680 1.00 82.25 307 GLY A O 1
ATOM 2298 N N . ASP A 1 308 ? -2.996 -16.260 -17.180 1.00 81.31 308 ASP A N 1
ATOM 2299 C CA . ASP A 1 308 ? -3.754 -17.505 -17.165 1.00 81.31 308 ASP A CA 1
ATOM 2300 C C . ASP A 1 308 ? -4.388 -17.724 -15.784 1.00 81.31 308 ASP A C 1
ATOM 2302 O O . ASP A 1 308 ? -3.835 -17.383 -14.738 1.00 81.31 308 ASP A O 1
ATOM 2306 N N . GLY A 1 309 ? -5.628 -18.209 -15.783 1.00 82.31 309 GLY A N 1
ATOM 2307 C CA . GLY A 1 309 ? -6.382 -18.443 -14.554 1.00 82.31 309 GLY A CA 1
ATOM 2308 C C . GLY A 1 309 ? -6.840 -17.184 -13.809 1.00 82.31 309 GLY A C 1
ATOM 2309 O O . GLY A 1 309 ? -7.484 -17.339 -12.775 1.00 82.31 309 GLY A O 1
ATOM 2310 N N . SER A 1 310 ? -6.566 -15.961 -14.284 1.00 91.88 310 SER A N 1
ATOM 2311 C CA . SER A 1 310 ? -7.011 -14.723 -13.616 1.00 91.88 310 SER A CA 1
ATOM 2312 C C . SER A 1 310 ? -8.526 -14.686 -13.399 1.00 91.88 310 SER A C 1
ATOM 2314 O O . SER A 1 310 ? -9.307 -15.100 -14.253 1.00 91.88 310 SER A O 1
ATOM 2316 N N . SER A 1 311 ? -8.954 -14.157 -12.256 1.00 94.25 311 SER A N 1
ATOM 2317 C CA . SER A 1 311 ? -10.368 -13.995 -11.911 1.00 94.25 311 SER A CA 1
ATOM 2318 C C . SER A 1 311 ? -10.762 -12.524 -11.969 1.00 94.25 311 SER A C 1
ATOM 2320 O O . SER A 1 311 ? -10.116 -11.678 -11.350 1.00 94.25 311 SER A O 1
ATOM 2322 N N . LEU A 1 312 ? -11.837 -12.217 -12.693 1.00 95.12 312 LEU A N 1
ATOM 2323 C CA . LEU A 1 312 ? -12.419 -10.881 -12.692 1.00 95.12 312 LEU A CA 1
ATOM 2324 C C . LEU A 1 312 ? -13.104 -10.631 -11.341 1.00 95.12 312 LEU A C 1
ATOM 2326 O O . LEU A 1 312 ? -14.058 -11.324 -10.996 1.00 95.12 312 LEU A O 1
ATOM 2330 N N . ILE A 1 313 ? -12.633 -9.631 -10.597 1.00 96.19 313 ILE A N 1
ATOM 2331 C CA . ILE A 1 313 ? -13.282 -9.156 -9.368 1.00 96.19 313 ILE A CA 1
ATOM 2332 C C . ILE A 1 313 ? -14.484 -8.285 -9.735 1.00 96.19 313 ILE A C 1
ATOM 2334 O O . ILE A 1 313 ? -15.569 -8.458 -9.181 1.00 96.19 313 ILE A O 1
ATOM 2338 N N . TYR A 1 314 ? -14.295 -7.347 -10.670 1.00 95.12 314 TYR A N 1
ATOM 2339 C CA . TYR A 1 314 ? -15.340 -6.409 -11.079 1.00 95.12 314 TYR A CA 1
ATOM 2340 C C . TYR A 1 314 ? -15.040 -5.743 -12.429 1.00 95.12 314 TYR A C 1
ATOM 2342 O O . TYR A 1 314 ? -13.885 -5.443 -12.713 1.00 95.12 314 TYR A O 1
ATOM 2350 N N . ALA A 1 315 ? -16.073 -5.467 -13.236 1.00 91.44 315 ALA A N 1
ATOM 2351 C CA . ALA A 1 315 ? -15.971 -4.782 -14.539 1.00 91.44 315 ALA A CA 1
ATOM 2352 C C . ALA A 1 315 ? -17.096 -3.753 -14.771 1.00 91.44 315 ALA A C 1
ATOM 2354 O O . ALA A 1 315 ? -17.653 -3.656 -15.863 1.00 91.44 315 ALA A O 1
ATOM 2355 N N . GLY A 1 316 ? -17.484 -3.011 -13.734 1.00 84.00 316 GLY A N 1
ATOM 2356 C CA . GLY A 1 316 ? -18.579 -2.035 -13.815 1.00 84.00 316 GLY A CA 1
ATOM 2357 C C . GLY A 1 316 ? -18.156 -0.577 -13.650 1.00 84.00 316 GLY A C 1
ATOM 2358 O O . GLY A 1 316 ? -19.015 0.247 -13.365 1.00 84.00 316 GLY A O 1
ATOM 2359 N N . GLY A 1 317 ? -16.863 -0.249 -13.776 1.00 82.88 317 GLY A N 1
ATOM 2360 C CA . GLY A 1 317 ? -16.374 1.138 -13.709 1.00 82.88 317 GLY A CA 1
ATOM 2361 C C . GLY A 1 317 ? -16.274 1.744 -12.306 1.00 82.88 317 GLY A C 1
ATOM 2362 O O . GLY A 1 317 ? -15.964 2.922 -12.166 1.00 82.88 317 GLY A O 1
ATOM 2363 N N . LEU A 1 318 ? -16.522 0.961 -11.254 1.00 87.00 318 LEU A N 1
ATOM 2364 C CA . LEU A 1 318 ? -16.270 1.420 -9.892 1.00 87.00 318 LEU A CA 1
ATOM 2365 C C . LEU A 1 318 ? -14.777 1.654 -9.732 1.00 87.00 318 LEU A C 1
ATOM 2367 O O . LEU A 1 318 ? -13.947 0.818 -10.101 1.00 87.00 318 LEU A O 1
ATOM 2371 N N . PHE A 1 319 ? -14.449 2.786 -9.130 1.00 84.25 319 PHE A N 1
ATOM 2372 C CA . PHE A 1 319 ? -13.109 3.005 -8.644 1.00 84.25 319 PHE A CA 1
ATOM 2373 C C . PHE A 1 319 ? -13.016 2.295 -7.294 1.00 84.25 319 PHE A C 1
ATOM 2375 O O . PHE A 1 319 ? -13.718 2.675 -6.361 1.00 84.25 319 PHE A O 1
ATOM 2382 N N . ILE A 1 320 ? -12.217 1.231 -7.209 1.00 89.94 320 ILE A N 1
ATOM 2383 C CA . ILE A 1 320 ? -11.916 0.528 -5.956 1.00 89.94 320 ILE A CA 1
ATOM 2384 C C . ILE A 1 320 ? -10.422 0.628 -5.666 1.00 89.94 320 ILE A C 1
ATOM 2386 O O . ILE A 1 320 ? -9.609 0.617 -6.592 1.00 89.94 320 ILE A O 1
ATOM 2390 N N . TRP A 1 321 ? -10.070 0.771 -4.393 1.00 87.88 321 TRP A N 1
ATOM 2391 C CA . TRP A 1 321 ? -8.716 1.083 -3.942 1.00 87.88 321 TRP A CA 1
ATOM 2392 C C . TRP A 1 321 ? -8.384 0.395 -2.617 1.00 87.88 321 TRP A C 1
ATOM 2394 O O . TRP A 1 321 ? -9.275 -0.078 -1.906 1.00 87.88 321 TRP A O 1
ATOM 2404 N N . GLU A 1 322 ? -7.085 0.376 -2.301 1.00 88.94 322 GLU A N 1
ATOM 2405 C CA . GLU A 1 322 ? -6.523 -0.080 -1.019 1.00 88.94 322 GLU A CA 1
ATOM 2406 C C . GLU A 1 322 ? -7.031 -1.472 -0.599 1.00 88.94 322 GLU A C 1
ATOM 2408 O O . GLU A 1 322 ? -7.615 -1.627 0.479 1.00 88.94 322 GLU A O 1
ATOM 2413 N N . PRO A 1 323 ? -6.852 -2.499 -1.455 1.00 93.94 323 PRO A N 1
ATOM 2414 C CA . PRO A 1 323 ? -7.277 -3.851 -1.137 1.00 93.94 323 PRO A CA 1
ATOM 2415 C C . PRO A 1 323 ? -6.638 -4.339 0.166 1.00 93.94 323 PRO A C 1
ATOM 2417 O O . PRO A 1 323 ? -5.414 -4.374 0.294 1.00 93.94 323 PRO A O 1
ATOM 2420 N N . GLN A 1 324 ? -7.468 -4.794 1.102 1.00 94.62 324 GLN A N 1
ATOM 2421 C CA . GLN A 1 324 ? -7.025 -5.469 2.317 1.00 94.62 324 GLN A CA 1
ATOM 2422 C C . GLN A 1 324 ? -7.375 -6.945 2.240 1.00 94.62 324 GLN A C 1
ATOM 2424 O O . GLN A 1 324 ? -8.545 -7.328 2.142 1.00 94.62 324 GLN A O 1
ATOM 2429 N N . ALA A 1 325 ? -6.344 -7.778 2.289 1.00 94.56 325 ALA A N 1
ATOM 2430 C CA . ALA A 1 325 ? -6.510 -9.214 2.264 1.00 94.56 325 ALA A CA 1
ATOM 2431 C C . ALA A 1 325 ? -6.857 -9.770 3.646 1.00 94.56 325 ALA A C 1
ATOM 2433 O O . ALA A 1 325 ? -6.197 -9.461 4.637 1.00 94.56 325 ALA A O 1
ATOM 2434 N N . ASP A 1 326 ? -7.872 -10.626 3.695 1.00 94.50 326 ASP A N 1
ATOM 2435 C CA . ASP A 1 326 ? -8.419 -11.199 4.921 1.00 94.50 326 ASP A CA 1
ATOM 2436 C C . ASP A 1 326 ? -8.785 -12.672 4.681 1.00 94.50 326 ASP A C 1
ATOM 2438 O O . ASP A 1 326 ? -9.951 -13.051 4.527 1.00 94.50 326 ASP A O 1
ATOM 2442 N N . GLY A 1 327 ? -7.745 -13.503 4.571 1.00 93.50 327 GLY A N 1
ATOM 2443 C CA . GLY A 1 327 ? -7.874 -14.921 4.255 1.00 93.50 327 GLY A CA 1
ATOM 2444 C C . GLY A 1 327 ? -8.267 -15.135 2.794 1.00 93.50 327 GLY A C 1
ATOM 2445 O O . GLY A 1 327 ? -7.482 -14.878 1.884 1.00 93.50 327 GLY A O 1
ATOM 2446 N N . ASP A 1 328 ? -9.473 -15.646 2.567 1.00 93.56 328 ASP A N 1
ATOM 2447 C CA . ASP A 1 328 ? -10.086 -15.820 1.245 1.00 93.56 328 ASP A CA 1
ATOM 2448 C C . ASP A 1 328 ? -10.934 -14.613 0.800 1.00 93.56 328 ASP A C 1
ATOM 2450 O O . ASP A 1 328 ? -11.496 -14.617 -0.300 1.00 93.56 328 ASP A O 1
ATOM 2454 N N . ARG A 1 329 ? -11.001 -13.571 1.636 1.00 95.88 329 ARG A N 1
ATOM 2455 C CA . ARG A 1 329 ? -11.737 -12.329 1.397 1.00 95.88 329 ARG A CA 1
ATOM 2456 C C . ARG A 1 329 ? -10.803 -11.202 0.981 1.00 95.88 329 ARG A C 1
ATOM 2458 O O . ARG A 1 329 ? -9.650 -11.133 1.412 1.00 95.88 329 ARG A O 1
ATOM 2465 N N . LEU A 1 330 ? -11.342 -10.274 0.198 1.00 97.06 330 LEU A N 1
ATOM 2466 C CA . LEU A 1 330 ? -10.707 -8.993 -0.097 1.00 97.06 330 LEU A CA 1
ATOM 2467 C C . LEU A 1 330 ? -11.668 -7.860 0.256 1.00 97.06 330 LEU A C 1
ATOM 2469 O O . LEU A 1 330 ? -12.808 -7.846 -0.210 1.00 97.06 330 LEU A O 1
ATOM 2473 N N . TRP A 1 331 ? -11.196 -6.911 1.053 1.00 96.81 331 TRP A N 1
ATOM 2474 C CA . TRP A 1 331 ? -11.916 -5.684 1.369 1.00 96.81 331 TRP A CA 1
ATOM 2475 C C . TRP A 1 331 ? -11.380 -4.536 0.526 1.00 96.81 331 TRP A C 1
ATOM 2477 O O . TRP A 1 331 ? -10.173 -4.427 0.344 1.00 96.81 331 TRP A O 1
ATOM 2487 N N . PHE A 1 332 ? -12.260 -3.658 0.058 1.00 95.50 332 PHE A N 1
ATOM 2488 C CA . PHE A 1 332 ? -11.879 -2.475 -0.710 1.00 95.50 332 PHE A CA 1
ATOM 2489 C C . PHE A 1 332 ? -12.587 -1.236 -0.181 1.00 95.50 332 PHE A C 1
ATOM 2491 O O . PHE A 1 332 ? -13.758 -1.298 0.210 1.00 95.50 332 PHE A O 1
ATOM 2498 N N . GLY A 1 333 ? -11.892 -0.103 -0.235 1.00 92.88 333 GLY A N 1
ATOM 2499 C CA . GLY A 1 333 ? -12.561 1.186 -0.347 1.00 92.88 333 GLY A CA 1
ATOM 2500 C C . GLY A 1 333 ? -13.038 1.340 -1.788 1.00 92.88 333 GLY A C 1
ATOM 2501 O O . GLY A 1 333 ? -12.421 0.801 -2.710 1.00 92.88 333 GLY A O 1
ATOM 2502 N N . GLY A 1 334 ? -14.154 2.021 -2.011 1.00 88.12 334 GLY A N 1
ATOM 2503 C CA . GLY A 1 334 ? -14.638 2.190 -3.376 1.00 88.12 334 GLY A CA 1
ATOM 2504 C C . GLY A 1 334 ? -15.707 3.251 -3.544 1.00 88.12 334 GLY A C 1
ATOM 2505 O O . GLY A 1 334 ? -16.331 3.680 -2.571 1.00 88.12 334 GLY A O 1
ATOM 2506 N N . GLY A 1 335 ? -15.954 3.635 -4.792 1.00 82.75 335 GLY A N 1
ATOM 2507 C CA . GLY A 1 335 ? -17.011 4.570 -5.148 1.00 82.75 335 GLY A CA 1
ATOM 2508 C C . GLY A 1 335 ? -17.161 4.814 -6.645 1.00 82.75 335 GLY A C 1
ATOM 2509 O O . GLY A 1 335 ? -16.401 4.311 -7.473 1.00 82.75 335 GLY A O 1
ATOM 2510 N N . THR A 1 336 ? -18.160 5.621 -6.997 1.00 76.69 336 THR A N 1
ATOM 2511 C CA . THR A 1 336 ? -18.474 5.982 -8.394 1.00 76.69 336 THR A CA 1
ATOM 2512 C C . THR A 1 336 ? -17.524 7.029 -8.980 1.00 76.69 336 THR A C 1
ATOM 2514 O O . THR A 1 336 ? -17.511 7.259 -10.186 1.00 76.69 336 THR A O 1
ATOM 2517 N N . SER A 1 337 ? -16.726 7.680 -8.134 1.00 71.56 337 SER A N 1
ATOM 2518 C CA . SER A 1 337 ? -15.583 8.513 -8.514 1.00 71.56 337 SER A CA 1
ATOM 2519 C C . SER A 1 337 ? -14.699 8.760 -7.288 1.00 71.56 337 SER A C 1
ATOM 2521 O O . SER A 1 337 ? -15.116 8.475 -6.165 1.00 71.56 337 SER A O 1
ATOM 2523 N N . PHE A 1 338 ? -13.533 9.387 -7.476 1.00 62.56 338 PHE A N 1
ATOM 2524 C CA . PHE A 1 338 ? -12.694 9.880 -6.371 1.00 62.56 338 PHE A CA 1
ATOM 2525 C C . PHE A 1 338 ? -13.432 10.814 -5.391 1.00 62.56 338 PHE A C 1
ATOM 2527 O O . PHE A 1 338 ? -12.981 10.988 -4.268 1.00 62.56 338 PHE A O 1
ATOM 2534 N N . ARG A 1 339 ? -14.544 11.436 -5.804 1.00 61.59 339 ARG A N 1
ATOM 2535 C CA . ARG A 1 339 ? -15.375 12.334 -4.976 1.00 61.59 339 ARG A CA 1
ATOM 2536 C C . ARG A 1 339 ? -16.831 11.853 -4.867 1.00 61.59 339 ARG A C 1
ATOM 2538 O O . ARG A 1 339 ? -17.733 12.633 -4.582 1.00 61.59 339 ARG A O 1
ATOM 2545 N N . GLY A 1 340 ? -17.082 10.602 -5.252 1.00 62.28 340 GLY A N 1
ATOM 2546 C CA . GLY A 1 340 ? -18.422 10.039 -5.400 1.00 62.28 340 GLY A CA 1
ATOM 2547 C C . GLY A 1 340 ? -18.939 9.427 -4.106 1.00 62.28 340 GLY A C 1
ATOM 2548 O O . GLY A 1 340 ? -18.324 9.553 -3.054 1.00 62.28 340 GLY A O 1
ATOM 2549 N N . THR A 1 341 ? -20.066 8.720 -4.185 1.00 61.94 341 THR A N 1
ATOM 2550 C CA . THR A 1 341 ? -20.537 7.888 -3.072 1.00 61.94 341 THR A CA 1
ATOM 2551 C C . THR A 1 341 ? -19.458 6.876 -2.719 1.00 61.94 341 THR A C 1
ATOM 2553 O O . THR A 1 341 ? -19.049 6.100 -3.580 1.00 61.94 341 THR A O 1
ATOM 2556 N N . THR A 1 342 ? -19.011 6.887 -1.466 1.00 83.75 342 THR A N 1
ATOM 2557 C CA . THR A 1 342 ? -17.978 5.979 -0.977 1.00 83.75 342 THR A CA 1
ATOM 2558 C C . THR A 1 342 ? -18.576 4.877 -0.110 1.00 83.75 342 THR A C 1
ATOM 2560 O O . THR A 1 342 ? -19.700 4.967 0.399 1.00 83.75 342 THR A O 1
ATOM 2563 N N . GLY A 1 343 ? -17.860 3.767 0.008 1.00 93.06 343 GLY A N 1
ATOM 2564 C CA . GLY A 1 343 ? -18.294 2.631 0.804 1.00 93.06 343 GLY A CA 1
ATOM 2565 C C . GLY A 1 343 ? -17.208 1.583 0.956 1.00 93.06 343 GLY A C 1
ATOM 2566 O O . GLY A 1 343 ? -16.125 1.705 0.385 1.00 93.06 343 GLY A O 1
ATOM 2567 N N . ILE A 1 344 ? -17.537 0.545 1.719 1.00 95.88 344 ILE A N 1
ATOM 2568 C CA . ILE A 1 344 ? -16.709 -0.653 1.833 1.00 95.88 344 ILE A CA 1
ATOM 2569 C C . ILE A 1 344 ? -17.317 -1.746 0.967 1.00 95.88 344 ILE A C 1
ATOM 2571 O O . ILE A 1 344 ? -18.530 -1.992 1.010 1.00 95.88 344 ILE A O 1
ATOM 2575 N N . TYR A 1 345 ? -16.451 -2.412 0.213 1.00 96.81 345 TYR A N 1
ATOM 2576 C CA . TYR A 1 345 ? -16.799 -3.525 -0.653 1.00 96.81 345 TYR A CA 1
ATOM 2577 C C . TYR A 1 345 ? -16.076 -4.778 -0.187 1.00 96.81 345 TYR A C 1
ATOM 2579 O O . TYR A 1 345 ? -14.916 -4.723 0.219 1.00 96.81 345 TYR A O 1
ATOM 2587 N N . LEU A 1 346 ? -16.774 -5.903 -0.260 1.00 97.38 346 LEU A N 1
ATOM 2588 C CA . LEU A 1 346 ? -16.257 -7.223 0.051 1.00 97.38 346 LEU A CA 1
ATOM 2589 C C . LEU A 1 346 ? -16.287 -8.059 -1.219 1.00 97.38 346 LEU A C 1
ATOM 2591 O O . LEU A 1 346 ? -17.335 -8.198 -1.845 1.00 97.38 346 LEU A O 1
ATOM 2595 N N . TYR A 1 347 ? -15.149 -8.633 -1.581 1.00 97.38 347 TYR A N 1
ATOM 2596 C CA . TYR A 1 347 ? -15.071 -9.670 -2.594 1.00 97.38 347 TYR A CA 1
ATOM 2597 C C . TYR A 1 347 ? -14.837 -11.029 -1.941 1.00 97.38 347 TYR A C 1
ATOM 2599 O O . TYR A 1 347 ? -13.921 -11.204 -1.133 1.00 97.38 347 TYR A O 1
ATOM 2607 N N . THR A 1 348 ? -15.643 -11.999 -2.362 1.00 95.75 348 THR A N 1
ATOM 2608 C CA . THR A 1 348 ? -15.398 -13.431 -2.164 1.00 95.75 348 THR A CA 1
ATOM 2609 C C . THR A 1 348 ? -15.540 -14.136 -3.505 1.00 95.75 348 THR A C 1
ATOM 2611 O O . THR A 1 348 ? -16.279 -13.676 -4.375 1.00 95.75 348 THR A O 1
ATOM 2614 N N . GLN A 1 349 ? -14.889 -15.287 -3.674 1.00 92.06 349 GLN A N 1
ATOM 2615 C CA . GLN A 1 349 ? -15.080 -16.085 -4.892 1.00 92.06 349 GLN A CA 1
ATOM 2616 C C . GLN A 1 349 ? -16.541 -16.533 -5.068 1.00 92.06 349 GLN A C 1
ATOM 2618 O O . GLN A 1 349 ? -17.025 -16.610 -6.192 1.00 92.06 349 GLN A O 1
ATOM 2623 N N . THR A 1 350 ? -17.248 -16.794 -3.964 1.00 93.69 350 THR A N 1
ATOM 2624 C CA . THR A 1 350 ? -18.628 -17.299 -3.977 1.00 93.69 350 THR A CA 1
ATOM 2625 C C . THR A 1 350 ? -19.655 -16.226 -4.333 1.00 93.69 350 THR A C 1
ATOM 2627 O O . THR A 1 350 ? -20.624 -16.521 -5.030 1.00 93.69 350 THR A O 1
ATOM 2630 N N . HIS A 1 351 ? -19.472 -14.992 -3.857 1.00 95.19 351 HIS A N 1
ATOM 2631 C CA . HIS A 1 351 ? -20.477 -13.931 -3.993 1.00 95.19 351 HIS A CA 1
ATOM 2632 C C . HIS A 1 351 ? -20.063 -12.784 -4.921 1.00 95.19 351 HIS A C 1
ATOM 2634 O O . HIS A 1 351 ? -20.868 -11.887 -5.172 1.00 95.19 351 HIS A O 1
ATOM 2640 N N . GLY A 1 352 ? -18.837 -12.807 -5.450 1.00 95.88 352 GLY A N 1
ATOM 2641 C CA . GLY A 1 352 ? -18.284 -11.695 -6.216 1.00 95.88 352 GLY A CA 1
ATOM 2642 C C . GLY A 1 352 ? -18.085 -10.451 -5.349 1.00 95.88 352 GLY A C 1
ATOM 2643 O O . GLY A 1 352 ? -18.013 -10.541 -4.122 1.00 95.88 352 GLY A O 1
ATOM 2644 N N . LEU A 1 353 ? -17.959 -9.288 -5.996 1.00 97.00 353 LEU A N 1
ATOM 2645 C CA . LEU A 1 353 ? -17.835 -8.001 -5.314 1.00 97.00 353 LEU A CA 1
ATOM 2646 C C . LEU A 1 353 ? -19.215 -7.502 -4.863 1.00 97.00 353 LEU A C 1
ATOM 2648 O O . LEU A 1 353 ? -20.121 -7.330 -5.676 1.00 97.00 353 LEU A O 1
ATOM 2652 N N . GLN A 1 354 ? -19.353 -7.219 -3.573 1.00 96.50 354 GLN A N 1
ATOM 2653 C CA . GLN A 1 354 ? -20.578 -6.723 -2.954 1.00 96.50 354 GLN A CA 1
ATOM 2654 C C . GLN A 1 354 ? -20.285 -5.424 -2.209 1.00 96.50 354 GLN A C 1
ATOM 2656 O O . GLN A 1 354 ? -19.288 -5.331 -1.494 1.00 96.50 354 GLN A O 1
ATOM 2661 N N . LYS A 1 355 ? -21.168 -4.426 -2.319 1.00 96.19 355 LYS A N 1
ATOM 2662 C CA . LYS A 1 355 ? -21.133 -3.269 -1.419 1.00 96.19 355 LYS A CA 1
ATOM 2663 C C . LYS A 1 355 ? -21.755 -3.672 -0.091 1.00 96.19 355 LYS A C 1
ATOM 2665 O O . LYS A 1 355 ? -22.918 -4.060 -0.059 1.00 96.19 355 LYS A O 1
ATOM 2670 N N . VAL A 1 356 ? -21.001 -3.567 0.994 1.00 96.88 356 VAL A N 1
ATOM 2671 C CA . VAL A 1 356 ? -21.419 -4.065 2.320 1.00 96.88 356 VAL A CA 1
ATOM 2672 C C . VAL A 1 356 ? -21.541 -2.958 3.359 1.00 96.88 356 VAL A C 1
ATOM 2674 O O . VAL A 1 356 ? -22.147 -3.148 4.408 1.00 96.88 356 VAL A O 1
ATOM 2677 N N . PHE A 1 357 ? -21.025 -1.770 3.054 1.00 95.94 357 PHE A N 1
ATOM 2678 C CA . PHE A 1 357 ? -21.228 -0.574 3.860 1.00 95.94 357 PHE A CA 1
ATOM 2679 C C . PHE A 1 357 ? -21.311 0.655 2.953 1.00 95.94 357 PHE A C 1
ATOM 2681 O O . PHE A 1 357 ? -20.487 0.825 2.053 1.00 95.94 357 PHE A O 1
ATOM 2688 N N . ALA A 1 358 ? -22.299 1.518 3.184 1.00 93.19 358 ALA A N 1
ATOM 2689 C CA . ALA A 1 358 ? -22.430 2.802 2.502 1.00 93.19 358 ALA A CA 1
ATOM 2690 C C . ALA A 1 358 ? -21.988 3.925 3.442 1.00 93.19 358 ALA A C 1
ATOM 2692 O O . ALA A 1 358 ? -22.513 4.048 4.546 1.00 93.19 358 ALA A O 1
ATOM 2693 N N . PHE A 1 359 ? -21.040 4.751 3.003 1.00 89.62 359 PHE A N 1
ATOM 2694 C CA . PHE A 1 359 ? -20.551 5.869 3.794 1.00 89.62 359 PHE A CA 1
ATOM 2695 C C . PHE A 1 359 ? -21.236 7.163 3.368 1.00 89.62 359 PHE A C 1
ATOM 2697 O O . PHE A 1 359 ? -21.122 7.616 2.230 1.00 89.62 359 PHE A O 1
ATOM 2704 N N . THR A 1 360 ? -21.982 7.756 4.295 1.00 78.56 360 THR A N 1
ATOM 2705 C CA . THR A 1 360 ? -22.722 9.000 4.076 1.00 78.56 360 THR A CA 1
ATOM 2706 C C . THR A 1 360 ? -22.357 9.995 5.165 1.00 78.56 360 THR A C 1
ATOM 2708 O O . THR A 1 360 ? -23.077 10.129 6.151 1.00 78.56 360 THR A O 1
ATOM 2711 N N . GLN A 1 361 ? -21.233 10.697 5.015 1.00 65.31 361 GLN A N 1
ATOM 2712 C CA . GLN A 1 361 ? -20.820 11.695 6.009 1.00 65.31 361 GLN A CA 1
ATOM 2713 C C . GLN A 1 361 ? -21.356 13.111 5.741 1.00 65.31 361 GLN A C 1
ATOM 2715 O O . GLN A 1 361 ? -20.988 14.058 6.427 1.00 65.31 361 GLN A O 1
ATOM 2720 N N . GLY A 1 362 ? -22.203 13.294 4.720 1.00 61.94 362 GLY A N 1
ATOM 2721 C CA . GLY A 1 362 ? -22.686 14.619 4.303 1.00 61.94 362 GLY A CA 1
ATOM 2722 C C . GLY A 1 362 ? -21.594 15.531 3.720 1.00 61.94 362 GLY A C 1
ATOM 2723 O O . GLY A 1 362 ? -21.895 16.647 3.306 1.00 61.94 362 GLY A O 1
ATOM 2724 N N . LYS A 1 363 ? -20.345 15.052 3.654 1.00 69.75 363 LYS A N 1
ATOM 2725 C CA . LYS A 1 363 ? -19.193 15.734 3.068 1.00 69.75 363 LYS A CA 1
ATOM 2726 C C . LYS A 1 363 ? -18.758 15.008 1.787 1.00 69.75 363 LYS A C 1
ATOM 2728 O O . LYS A 1 363 ? -18.418 13.830 1.864 1.00 69.75 363 LYS A O 1
ATOM 2733 N N . PRO A 1 364 ? -18.751 15.678 0.623 1.00 68.94 364 PRO A N 1
ATOM 2734 C CA . PRO A 1 364 ? -18.479 15.033 -0.665 1.00 68.94 364 PRO A CA 1
ATOM 2735 C C . PRO A 1 364 ? -17.009 14.635 -0.876 1.00 68.94 364 PRO A C 1
ATOM 2737 O O . PRO A 1 364 ? -16.720 13.826 -1.750 1.00 68.94 364 PRO A O 1
ATOM 2740 N N . ASP A 1 365 ? -16.079 15.179 -0.087 1.00 76.75 365 ASP A N 1
ATOM 2741 C CA . ASP A 1 365 ? -14.639 14.944 -0.262 1.00 76.75 365 ASP A CA 1
ATOM 2742 C C . ASP A 1 365 ? -14.070 13.876 0.687 1.00 76.75 365 ASP A C 1
ATOM 2744 O O . ASP A 1 365 ? -12.857 13.681 0.721 1.00 76.75 365 ASP A O 1
ATOM 2748 N N . HIS A 1 366 ? -14.913 13.194 1.465 1.00 83.38 366 HIS A N 1
ATOM 2749 C CA . HIS A 1 366 ? -14.464 12.154 2.387 1.00 83.38 366 HIS A CA 1
ATOM 2750 C C . HIS A 1 366 ? -14.546 10.754 1.768 1.00 83.38 366 HIS A C 1
ATOM 2752 O O . HIS A 1 366 ? -15.532 10.389 1.118 1.00 83.38 366 HIS A O 1
ATOM 2758 N N . VAL A 1 367 ? -13.516 9.947 2.017 1.00 87.06 367 VAL A N 1
ATOM 2759 C CA . VAL A 1 367 ? -13.435 8.544 1.604 1.00 87.06 367 VAL A CA 1
ATOM 2760 C C . VAL A 1 367 ? -13.325 7.645 2.825 1.00 87.06 367 VAL A C 1
ATOM 2762 O O . VAL A 1 367 ? -12.649 7.982 3.793 1.00 87.06 367 VAL A O 1
ATOM 2765 N N . ILE A 1 368 ? -13.977 6.484 2.761 1.00 92.00 368 ILE A N 1
ATOM 2766 C CA . ILE A 1 368 ? -13.783 5.415 3.736 1.00 92.00 368 ILE A CA 1
ATOM 2767 C C . ILE A 1 368 ? -12.954 4.295 3.109 1.00 92.00 368 ILE A C 1
ATOM 2769 O O . ILE A 1 368 ? -13.232 3.861 1.988 1.00 92.00 368 ILE A O 1
ATOM 2773 N N . THR A 1 369 ? -11.953 3.821 3.840 1.00 92.56 369 THR A N 1
ATOM 2774 C CA . THR A 1 369 ? -11.014 2.801 3.370 1.00 92.56 369 THR A CA 1
ATOM 2775 C C . THR A 1 369 ? -10.839 1.724 4.442 1.00 92.56 369 THR A C 1
ATOM 2777 O O . THR A 1 369 ? -10.669 2.072 5.613 1.00 92.56 369 THR A O 1
ATOM 2780 N N . PRO A 1 370 ? -10.876 0.424 4.096 1.00 95.50 370 PRO A N 1
ATOM 2781 C CA . PRO A 1 370 ? -10.501 -0.635 5.022 1.00 95.50 370 PRO A CA 1
ATOM 2782 C C . PRO A 1 370 ? -8.992 -0.594 5.255 1.00 95.50 370 PRO A C 1
ATOM 2784 O O . PRO A 1 370 ? -8.218 -0.493 4.309 1.00 95.50 370 PRO A O 1
ATOM 2787 N N . VAL A 1 371 ? -8.563 -0.682 6.512 1.00 94.62 371 VAL A N 1
ATOM 2788 C CA . VAL A 1 371 ? -7.141 -0.553 6.879 1.00 94.62 371 VAL A CA 1
ATOM 2789 C C . VAL A 1 371 ? -6.726 -1.594 7.915 1.00 94.62 371 VAL A C 1
ATOM 2791 O O . VAL A 1 371 ? -6.113 -1.322 8.947 1.00 94.62 371 VAL A O 1
ATOM 2794 N N . GLY A 1 372 ? -7.146 -2.820 7.642 1.00 92.00 372 GLY A N 1
ATOM 2795 C CA . GLY A 1 372 ? -6.923 -3.995 8.460 1.00 92.00 372 GLY A CA 1
ATOM 2796 C C . GLY A 1 372 ? -7.812 -5.134 7.977 1.00 92.00 372 GLY A C 1
ATOM 2797 O O . GLY A 1 372 ? -8.477 -5.036 6.947 1.00 92.00 372 GLY A O 1
ATOM 2798 N N . PHE A 1 373 ? -7.835 -6.214 8.744 1.00 89.31 373 PHE A N 1
ATOM 2799 C CA . PHE A 1 373 ? -8.650 -7.393 8.468 1.00 89.31 373 PHE A CA 1
ATOM 2800 C C . PHE A 1 373 ? -9.764 -7.534 9.501 1.00 89.31 373 PHE A C 1
ATOM 2802 O O . PHE A 1 373 ? -9.674 -7.011 10.617 1.00 89.31 373 PHE A O 1
ATOM 2809 N N . CYS A 1 374 ? -10.828 -8.236 9.121 1.00 90.56 374 CYS A N 1
ATOM 2810 C CA . CYS A 1 374 ? -11.990 -8.391 9.969 1.00 90.56 374 CYS A CA 1
ATOM 2811 C C . CYS A 1 374 ? -11.728 -9.424 11.071 1.00 90.56 374 CYS A C 1
ATOM 2813 O O . CYS A 1 374 ? -11.246 -10.529 10.813 1.00 90.56 374 CYS A O 1
ATOM 2815 N N . ALA A 1 375 ? -12.038 -9.045 12.310 1.00 87.25 375 ALA A N 1
ATOM 2816 C CA . ALA A 1 375 ? -11.699 -9.782 13.525 1.00 87.25 375 ALA A CA 1
ATOM 2817 C C . ALA A 1 375 ? -12.911 -10.176 14.362 1.00 87.25 375 ALA A C 1
ATOM 2819 O O . ALA A 1 375 ? -13.898 -9.397 14.362 1.00 87.25 375 ALA A O 1
#

Sequence (375 aa):
MRRWVVLAFLLVACSQTTGSPVAGATASPAQSAATPIPDLPLTNVDLSCRLPVIDSSNSGIDPPLFAGGFVTFPAAALAPDSAGGVRLGSNGDLTTEASPTLHNDRSALRGTPFYDRAQRRWVPASPSQSTPDGAFYAYATWDPSTPSRARVHIVNVGTATEKVFDVAVPDNAMGFTVADFDSQGVYLLSNAFEQLPSGVWLMDATSGALRELVQVTFVEAVRGGYAWAARIDPRDPSPPQLRRSGTSSNSVVRVDLATGAKTTWFYRPGLQVDTIGFDSRSRPIIQVSHPDGSGRSETWLVNDPGGDGSSLIYAGGLFIWEPQADGDRLWFGGGTSFRGTTGIYLYTQTHGLQKVFAFTQGKPDHVITPVGFCA

Radius of gyration: 24.09 Å; chains: 1; bounding box: 69×68×65 Å

Secondary structure (DSSP, 8-state):
------------------PPP----PPPPP-PPPPPPPPPPB------EEEEEEEEETTS-SSSSEEEEEEEETTTEEEEEEEEEEEE-TTSEEEESSSSPPEEEGGG--S--EEETTTTEEESS-GGGB-TTSSEEEEEEE-TTSTTEEEEEEEETTT--EEEEEEEPPTT--EEEEEEEETTEEEEEEEETTEEEEEEEEE-TTT--EEEEE--SSEEEEETTEEEEEE--TT-SS--EETTTEE---EEEEEETTT--EEEEEE-TTSEEEEEEE-TT-PEEEEEE-TTSS--EEEEE--SGGGTT-EEEE-S--EEEEEEEETTEEEEEEESSTTS-EEEEEEETTTEEEEEEEE--S-TTEEEEE-S---